Protein AF-A0A7C5MA00-F1 (afdb_monomer)

Sequence (213 aa):
MRRTTAWLLLLFSWQVARAEVTEKDIALVEDTDGSITAKVTWMDAYLKAAACAFYQGHVDQYDAIFVFSAIPLDFMSNVQQGWPVKQDEKGIGRMLYNQTAAFCAKKGRLSQAVKMGFIDTLPDDPDDIYKGIPMYTLSGVELMGHEFGHHWLASVAFDKGDGVKHCLLRGYEPSGDNPTGDLCDGVPEGGYNQHWAYYFNSGGVMYGNNITD

Solvent-accessible surface area (backbone atoms only — not comparable to full-atom values): 12684 Å² total; per-residue (Å²): 138,85,84,83,83,81,81,83,80,80,81,76,77,82,73,72,85,75,88,77,86,50,77,90,77,56,81,88,80,81,60,86,82,40,70,39,66,76,25,45,77,43,58,69,59,19,50,24,42,51,37,37,58,50,48,73,83,42,81,72,77,45,50,60,48,80,46,64,36,95,54,89,58,56,81,90,43,45,50,71,43,47,43,71,34,31,39,85,71,77,87,40,58,60,78,72,48,77,44,19,68,70,28,51,27,82,75,55,52,32,28,33,39,29,40,60,20,31,53,88,50,45,41,94,51,46,82,37,64,26,70,76,48,87,94,52,81,42,21,31,52,51,46,54,48,51,32,57,41,39,65,63,55,24,52,32,28,47,74,83,83,80,87,51,46,34,40,35,55,18,18,70,52,68,53,95,58,86,50,80,67,64,61,28,75,89,38,37,45,63,22,39,39,71,38,66,33,81,90,42,67,59,46,21,62,95,72,60,66,58,70,77,136

Foldseek 3Di:
DDDDDDDDDDPPDPPPDDPDDDPLNDDDQDPPVCCLVVCLLPPVSNQLVVLLSSVVPHALPDQEEEDADQDADDPNSQDKAKDFAFDPDPFQQDDGDHNCVSSVSVVRNHGIYIYRGHPVQADPPQQDARDSDPPGGHGNVRSVVQRNCLSRQFQGWHDPPPPAIARQQFAFAADPDQQDDDDHPNHHSNRTGRHGDPPRRSQDVVVVRPDDD

Radius of gyration: 21.85 Å; Cα contacts (8 Å, |Δi|>4): 332; chains: 1; bounding box: 77×42×49 Å

Nearest PDB structures (foldseek):
  4zcf-assembly1_A  TM=1.965E-01  e=7.248E+00  Escherichia coli

pLDDT: mean 79.44, std 15.81, range [36.88, 97.81]

Mean predicted aligned error: 10.5 Å

Secondary structure (DSSP, 8-state):
-------------------PPPGGG------TTSTTGGGTTSHHHHHHHHHHHHHHHS-S--SEEEEEESS---TTT---EEEESEE---SSSPPPEE-GGGGT-TT----EEEEEEEGGGS-SSTTSBP-SSTT---BHHHHHHHHHHTTTTTT--EE-SSS-EE-TTS-B---SS---S-EETTEEGGGB-SS--STT-S--GGGTSS---

Structure (mmCIF, N/CA/C/O backbone):
data_AF-A0A7C5MA00-F1
#
_entry.id   AF-A0A7C5MA00-F1
#
loop_
_atom_site.group_PDB
_atom_site.id
_atom_site.type_symbol
_atom_site.label_atom_id
_atom_site.label_alt_id
_atom_site.label_comp_id
_atom_site.label_asym_id
_atom_site.label_entity_id
_atom_site.label_seq_id
_atom_site.pdbx_PDB_ins_code
_atom_site.Cartn_x
_atom_site.Cartn_y
_atom_site.Cartn_z
_atom_site.occupancy
_atom_site.B_iso_or_equiv
_atom_site.auth_seq_id
_atom_site.auth_comp_id
_atom_site.auth_asym_id
_atom_site.auth_atom_id
_atom_site.pdbx_PDB_model_num
ATOM 1 N N . MET A 1 1 ? 58.542 -28.448 21.399 1.00 42.88 1 MET A N 1
ATOM 2 C CA . MET A 1 1 ? 57.392 -27.601 21.793 1.00 42.88 1 MET A CA 1
ATOM 3 C C . MET A 1 1 ? 56.390 -27.556 20.644 1.00 42.88 1 MET A C 1
ATOM 5 O O . MET A 1 1 ? 56.631 -26.846 19.679 1.00 42.88 1 MET A O 1
ATOM 9 N N . ARG A 1 2 ? 55.311 -28.349 20.689 1.00 36.88 2 ARG A N 1
ATOM 10 C CA . ARG A 1 2 ? 54.202 -28.247 19.723 1.00 36.88 2 ARG A CA 1
ATOM 11 C C . ARG A 1 2 ? 53.117 -27.375 20.349 1.00 36.88 2 ARG A C 1
ATOM 13 O O . ARG A 1 2 ? 52.602 -27.722 21.404 1.00 36.88 2 ARG A O 1
ATOM 20 N N . ARG A 1 3 ? 52.842 -26.225 19.731 1.00 47.09 3 ARG A N 1
ATOM 21 C CA . ARG A 1 3 ? 51.746 -25.327 20.106 1.00 47.09 3 ARG A CA 1
ATOM 22 C C . ARG A 1 3 ? 50.446 -25.927 19.575 1.00 47.09 3 ARG A C 1
ATOM 24 O O . ARG A 1 3 ? 50.298 -26.087 18.368 1.00 47.09 3 ARG A O 1
ATOM 31 N N . THR A 1 4 ? 49.546 -26.299 20.473 1.00 51.69 4 THR A N 1
ATOM 32 C CA . THR A 1 4 ? 48.165 -26.662 20.159 1.00 51.69 4 THR A CA 1
ATOM 33 C C . THR A 1 4 ? 47.382 -25.384 19.882 1.00 51.69 4 THR A C 1
ATOM 35 O O . THR A 1 4 ? 47.142 -24.582 20.781 1.00 51.69 4 THR A O 1
ATOM 38 N N . THR A 1 5 ? 47.013 -25.177 18.622 1.00 54.34 5 THR A N 1
ATOM 39 C CA . THR A 1 5 ? 46.070 -24.134 18.212 1.00 54.34 5 THR A CA 1
ATOM 40 C C . THR A 1 5 ? 44.664 -24.614 18.565 1.00 54.34 5 THR A C 1
ATOM 42 O O . THR A 1 5 ? 44.184 -25.592 17.994 1.00 54.34 5 THR A O 1
ATOM 45 N N . ALA A 1 6 ? 44.023 -23.970 19.539 1.00 49.50 6 ALA A N 1
ATOM 46 C CA . ALA A 1 6 ? 42.622 -24.210 19.858 1.00 49.50 6 ALA A CA 1
ATOM 47 C C . ALA A 1 6 ? 41.745 -23.491 18.825 1.00 49.50 6 ALA A C 1
ATOM 49 O O . ALA A 1 6 ? 41.849 -22.277 18.656 1.00 49.50 6 ALA A O 1
ATOM 50 N N . TRP A 1 7 ? 40.900 -24.246 18.128 1.00 49.31 7 TRP A N 1
ATOM 51 C CA . TRP A 1 7 ? 39.878 -23.701 17.242 1.00 49.31 7 TRP A CA 1
ATOM 52 C C . TRP A 1 7 ? 38.643 -23.343 18.067 1.00 49.31 7 TRP A C 1
ATOM 54 O O . TRP A 1 7 ? 38.024 -24.215 18.676 1.00 49.31 7 TRP A O 1
ATOM 64 N N . LEU A 1 8 ? 38.298 -22.056 18.098 1.00 48.50 8 LEU A N 1
ATOM 65 C CA . LEU A 1 8 ? 37.038 -21.576 18.654 1.00 48.50 8 LEU A CA 1
ATOM 66 C C . LEU A 1 8 ? 35.935 -21.838 17.615 1.00 48.50 8 LEU A C 1
ATOM 68 O O . LEU A 1 8 ? 35.879 -21.176 16.580 1.00 48.50 8 LEU A O 1
ATOM 72 N N . LEU A 1 9 ? 35.076 -22.823 17.868 1.00 50.34 9 LEU A N 1
ATOM 73 C CA . LEU A 1 9 ? 33.849 -23.035 17.100 1.00 50.34 9 LEU A CA 1
ATOM 74 C C . LEU A 1 9 ? 32.804 -22.010 17.560 1.00 50.34 9 LEU A C 1
ATOM 76 O O . LEU A 1 9 ? 32.183 -22.168 18.608 1.00 50.34 9 LEU A O 1
ATOM 80 N N . LEU A 1 10 ? 32.627 -20.944 16.779 1.00 52.88 10 LEU A N 1
ATOM 81 C CA . LEU A 1 10 ? 31.480 -20.046 16.896 1.00 52.88 10 LEU A CA 1
ATOM 82 C C . LEU A 1 10 ? 30.241 -20.778 16.367 1.00 52.88 10 LEU A C 1
ATOM 84 O O . LEU A 1 10 ? 30.055 -20.922 15.160 1.00 52.88 10 LEU A O 1
ATOM 88 N N . LEU A 1 11 ? 29.402 -21.262 17.282 1.00 54.34 11 LEU A N 1
ATOM 89 C CA . LEU A 1 11 ? 28.062 -21.744 16.964 1.00 54.34 11 LEU A CA 1
ATOM 90 C C . LEU A 1 11 ? 27.192 -20.537 16.593 1.00 54.34 11 LEU A C 1
ATOM 92 O O . LEU A 1 11 ? 26.618 -19.878 17.459 1.00 54.34 11 LEU A O 1
ATOM 96 N N . PHE A 1 12 ? 27.104 -20.230 15.301 1.00 53.41 12 PHE A N 1
ATOM 97 C CA . PHE A 1 12 ? 26.072 -19.338 14.787 1.00 53.41 12 PHE A CA 1
ATOM 98 C C . PHE A 1 12 ? 24.729 -20.057 14.905 1.00 53.41 12 PHE A C 1
ATOM 100 O O . PHE A 1 12 ? 24.435 -20.974 14.139 1.00 53.41 12 PHE A O 1
ATOM 107 N N . SER A 1 13 ? 23.916 -19.665 15.886 1.00 52.50 13 SER A N 1
ATOM 108 C CA . SER A 1 13 ? 22.499 -20.011 15.851 1.00 52.50 13 SER A CA 1
ATOM 109 C C . SER A 1 13 ? 21.879 -19.247 14.685 1.00 52.50 13 SER A C 1
ATOM 111 O O . SER A 1 13 ? 21.874 -18.018 14.659 1.00 52.50 13 SER A O 1
ATOM 113 N N . TRP A 1 14 ? 21.411 -19.984 13.681 1.00 52.47 14 TRP A N 1
ATOM 114 C CA . TRP A 1 14 ? 20.558 -19.436 12.637 1.00 52.47 14 TRP A CA 1
ATOM 115 C C . TRP A 1 14 ? 19.212 -19.149 13.293 1.00 52.47 14 TRP A C 1
ATOM 117 O O . TRP A 1 14 ? 18.302 -19.975 13.261 1.00 52.47 14 TRP A O 1
ATOM 127 N N . GLN A 1 15 ? 19.098 -18.008 13.970 1.00 52.16 15 GLN A N 1
ATOM 128 C CA . GLN A 1 15 ? 17.784 -17.481 14.286 1.00 52.16 15 GLN A CA 1
ATOM 129 C C . GLN A 1 15 ? 17.170 -17.069 12.955 1.00 52.16 15 GLN A C 1
ATOM 131 O O . GLN A 1 15 ? 17.480 -16.015 12.407 1.00 52.16 15 GLN A O 1
ATOM 136 N N . VAL A 1 16 ? 16.350 -17.958 12.397 1.00 55.41 16 VAL A N 1
ATOM 137 C CA . VAL A 1 16 ? 15.405 -17.579 11.354 1.00 55.41 16 VAL A CA 1
ATOM 138 C C . VAL A 1 16 ? 14.602 -16.434 11.955 1.00 55.41 16 VAL A C 1
ATOM 140 O O . VAL A 1 16 ? 13.970 -16.624 12.995 1.00 55.41 16 VAL A O 1
ATOM 143 N N . ALA A 1 17 ? 14.704 -15.240 11.372 1.00 53.16 17 ALA A N 1
ATOM 144 C CA . ALA A 1 17 ? 13.908 -14.105 11.802 1.00 53.16 17 ALA A CA 1
ATOM 145 C C . ALA A 1 17 ? 12.438 -14.538 11.770 1.00 53.16 17 ALA A C 1
ATOM 147 O O . ALA A 1 17 ? 11.893 -14.831 10.708 1.00 53.16 17 ALA A O 1
ATOM 148 N N . ARG A 1 18 ? 11.822 -14.664 12.946 1.00 52.19 18 ARG A N 1
ATOM 149 C CA . ARG A 1 18 ? 10.383 -14.867 13.056 1.00 52.19 18 ARG A CA 1
ATOM 150 C C . ARG A 1 18 ? 9.763 -13.487 13.150 1.00 52.19 18 ARG A C 1
ATOM 152 O O . ARG A 1 18 ? 9.975 -12.789 14.137 1.00 52.19 18 ARG A O 1
ATOM 159 N N . ALA A 1 19 ? 9.049 -13.090 12.104 1.00 62.34 19 ALA A N 1
ATOM 160 C CA . ALA A 1 19 ? 8.096 -12.001 12.207 1.00 62.34 19 ALA A CA 1
ATOM 161 C C . ALA A 1 19 ? 6.916 -12.540 13.027 1.00 62.34 19 ALA A C 1
ATOM 163 O O . ALA A 1 19 ? 6.121 -13.332 12.531 1.00 62.34 19 ALA A O 1
ATOM 164 N N . GLU A 1 20 ? 6.880 -12.210 14.313 1.00 76.00 20 GLU A N 1
ATOM 165 C CA . GLU A 1 20 ? 5.730 -12.488 15.168 1.00 76.00 20 GLU A CA 1
ATOM 166 C C . GLU A 1 20 ? 4.819 -11.262 15.129 1.00 76.00 20 GLU A C 1
ATOM 168 O O . GLU A 1 20 ? 5.261 -10.158 15.440 1.00 76.00 20 GLU A O 1
ATOM 173 N N . VAL A 1 21 ? 3.568 -11.454 14.712 1.00 78.19 21 VAL A N 1
ATOM 174 C CA . VAL A 1 21 ? 2.521 -10.438 14.851 1.00 78.19 21 VAL A CA 1
ATOM 175 C C . VAL A 1 21 ? 1.917 -10.613 16.235 1.00 78.19 21 VAL A C 1
ATOM 177 O O . VAL A 1 21 ? 1.407 -11.684 16.561 1.00 78.19 21 VAL A O 1
ATOM 180 N N . THR A 1 22 ? 1.988 -9.573 17.057 1.00 86.25 22 THR A N 1
ATOM 181 C CA . THR A 1 22 ? 1.407 -9.571 18.399 1.00 86.25 22 THR A CA 1
ATOM 182 C C . THR A 1 22 ? 0.095 -8.794 18.418 1.00 86.25 22 THR A C 1
ATOM 184 O O . THR A 1 22 ? -0.198 -8.016 17.513 1.00 86.25 22 THR A O 1
ATOM 187 N N . GLU A 1 23 ? -0.682 -8.924 19.494 1.00 84.56 23 GLU A N 1
ATOM 188 C CA . GLU A 1 23 ? -1.890 -8.105 19.693 1.00 84.56 23 GLU A CA 1
ATOM 189 C C . GLU A 1 23 ? -1.604 -6.595 19.655 1.00 84.56 23 GLU A C 1
ATOM 191 O O . GLU A 1 23 ? -2.491 -5.812 19.347 1.00 84.56 23 GLU A O 1
ATOM 196 N N . LYS A 1 24 ? -0.364 -6.169 19.933 1.00 85.19 24 LYS A N 1
ATOM 197 C CA . LYS A 1 24 ? 0.038 -4.754 19.865 1.00 85.19 24 LYS A CA 1
ATOM 198 C C . LYS A 1 24 ? 0.219 -4.246 18.436 1.00 85.19 24 LYS A C 1
ATOM 200 O O . LYS A 1 24 ? 0.321 -3.038 18.243 1.00 85.19 24 LYS A O 1
ATOM 205 N N . ASP A 1 25 ? 0.299 -5.154 17.469 1.00 87.69 25 ASP A N 1
ATOM 206 C CA . ASP A 1 25 ? 0.473 -4.857 16.048 1.00 87.69 25 ASP A CA 1
ATOM 207 C C . ASP A 1 25 ? -0.868 -4.849 15.300 1.00 87.69 25 ASP A C 1
ATOM 209 O O . ASP A 1 25 ? -0.920 -4.504 14.121 1.00 87.69 25 ASP A O 1
ATOM 213 N N . ILE A 1 26 ? -1.957 -5.197 15.995 1.00 90.19 26 ILE A N 1
ATOM 214 C CA . ILE A 1 26 ? -3.323 -5.231 15.479 1.00 90.19 26 ILE A CA 1
ATOM 215 C C . ILE A 1 26 ? -4.140 -4.161 16.201 1.00 90.19 26 ILE A C 1
ATOM 217 O O . ILE A 1 26 ? -4.120 -4.062 17.424 1.00 90.19 26 ILE A O 1
ATOM 221 N N . ALA A 1 27 ? -4.912 -3.387 15.445 1.00 93.06 27 ALA A N 1
ATOM 222 C CA . ALA A 1 27 ? -5.830 -2.408 16.004 1.00 93.06 27 ALA A CA 1
ATOM 223 C C . ALA A 1 27 ? -7.219 -2.561 15.396 1.00 93.06 27 ALA A C 1
ATOM 225 O O . ALA A 1 27 ? -7.373 -2.580 14.175 1.00 93.06 27 ALA A O 1
ATOM 226 N N . LEU A 1 28 ? -8.233 -2.584 16.258 1.00 93.50 28 LEU A N 1
ATOM 227 C CA . LEU A 1 28 ? -9.602 -2.307 15.854 1.00 93.50 28 LEU A CA 1
ATOM 228 C C . LEU A 1 28 ? -9.834 -0.799 15.968 1.00 93.50 28 LEU A C 1
ATOM 230 O O . LEU A 1 28 ? -9.754 -0.235 17.058 1.00 93.50 28 LEU A O 1
ATOM 234 N N . VAL A 1 29 ? -10.101 -0.149 14.838 1.00 93.12 29 VAL A N 1
ATOM 235 C CA . VAL A 1 29 ? -10.429 1.278 14.789 1.00 93.12 29 VAL A CA 1
ATOM 236 C C . VAL A 1 29 ? -11.936 1.425 14.629 1.00 93.12 29 VAL A C 1
ATOM 238 O O . VAL A 1 29 ? -12.486 1.107 13.577 1.00 93.12 29 VAL A O 1
ATOM 241 N N . GLU A 1 30 ? -12.602 1.918 15.671 1.00 92.25 30 GLU A N 1
ATOM 242 C CA . GLU A 1 30 ? -14.032 2.213 15.617 1.00 92.25 30 GLU A CA 1
ATOM 243 C C . GLU A 1 30 ? -14.287 3.545 14.898 1.00 92.25 30 GLU A C 1
ATOM 245 O O . GLU A 1 30 ? -13.963 4.623 15.399 1.00 92.25 30 GLU A O 1
ATOM 250 N N . ASP A 1 31 ? -14.914 3.481 13.725 1.00 93.62 31 ASP A N 1
ATOM 251 C CA . ASP A 1 31 ? -15.317 4.652 12.941 1.00 93.62 31 ASP A CA 1
ATOM 252 C C . ASP A 1 31 ? -16.688 5.189 13.389 1.00 93.62 31 ASP A C 1
ATOM 254 O O . ASP A 1 31 ? -17.681 5.144 12.663 1.00 93.62 31 ASP A O 1
ATOM 258 N N . THR A 1 32 ? -16.758 5.643 14.642 1.00 90.56 32 THR A N 1
ATOM 259 C CA . THR A 1 32 ? -18.025 5.998 15.317 1.00 90.56 32 THR A CA 1
ATOM 260 C C . THR A 1 32 ? -18.813 7.135 14.659 1.00 90.56 32 THR A C 1
ATOM 262 O O . THR A 1 32 ? -20.035 7.186 14.803 1.00 90.56 32 THR A O 1
ATOM 265 N N . ASP A 1 33 ? -18.147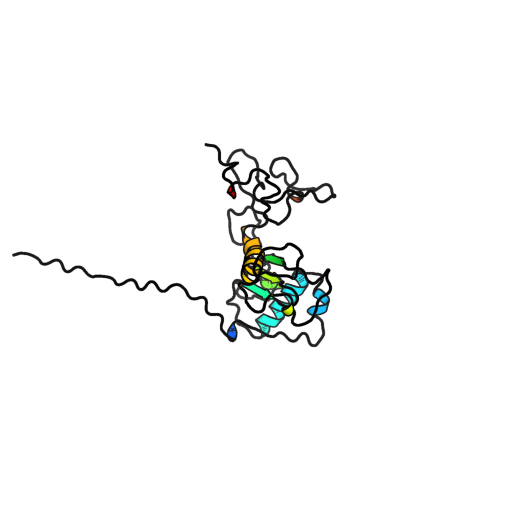 8.033 13.929 1.00 92.38 33 ASP A N 1
ATOM 266 C CA . ASP A 1 33 ? -18.769 9.147 13.204 1.00 92.38 33 ASP A CA 1
ATOM 267 C C . ASP A 1 33 ? -18.865 8.909 11.685 1.00 92.38 33 ASP A C 1
ATOM 269 O O . ASP A 1 33 ? -19.338 9.778 10.947 1.00 92.38 33 ASP A O 1
ATOM 273 N N . GLY A 1 34 ? -18.433 7.734 11.213 1.00 92.12 34 GLY A N 1
ATOM 274 C CA . GLY A 1 34 ? -18.417 7.360 9.799 1.00 92.12 34 GLY A CA 1
ATOM 275 C C . GLY A 1 34 ? -17.384 8.115 8.956 1.00 92.12 34 GLY A C 1
ATOM 276 O O . GLY A 1 34 ? -17.393 8.004 7.725 1.00 92.12 34 GLY A O 1
ATOM 277 N N . SER A 1 35 ? -16.522 8.934 9.565 1.00 94.12 35 SER A N 1
ATOM 278 C CA . SER A 1 35 ? -15.625 9.825 8.835 1.00 94.12 35 SER A CA 1
ATOM 279 C C . SER A 1 35 ? -14.534 9.073 8.074 1.00 94.12 35 SER A C 1
ATOM 281 O O . SER A 1 35 ? -14.086 9.570 7.035 1.00 94.12 35 SER A O 1
ATOM 283 N N . ILE A 1 36 ? -14.107 7.895 8.532 1.00 95.00 36 ILE A N 1
ATOM 284 C CA . ILE A 1 36 ? -13.136 7.049 7.827 1.00 95.00 36 ILE A CA 1
ATOM 285 C C . ILE A 1 36 ? -13.834 6.343 6.660 1.00 95.00 36 ILE A C 1
ATOM 287 O O . ILE A 1 36 ? -13.397 6.462 5.515 1.00 95.00 36 ILE A O 1
ATOM 291 N N . THR A 1 37 ? -14.959 5.681 6.918 1.00 92.31 37 THR A N 1
ATOM 292 C CA . THR A 1 37 ? -15.732 4.897 5.944 1.00 92.31 37 THR A CA 1
ATOM 293 C C . THR A 1 37 ? -16.242 5.765 4.801 1.00 92.31 37 THR A C 1
ATOM 295 O O . THR A 1 37 ? -16.163 5.361 3.643 1.00 92.31 37 THR A O 1
ATOM 298 N N . ALA A 1 38 ? -16.655 7.006 5.073 1.00 92.69 38 ALA A N 1
ATOM 299 C CA . ALA A 1 38 ? -17.063 7.959 4.039 1.00 92.69 38 ALA A CA 1
ATOM 300 C C . ALA A 1 38 ? -15.961 8.254 2.998 1.00 92.69 38 ALA A C 1
ATOM 302 O O . ALA A 1 38 ? -16.252 8.744 1.907 1.00 92.69 38 ALA A O 1
ATOM 303 N N . LYS A 1 39 ? -14.692 7.961 3.314 1.00 93.88 39 LYS A N 1
ATOM 304 C CA . LYS A 1 39 ? -13.544 8.156 2.420 1.00 93.88 39 LYS A CA 1
ATOM 305 C C . LYS A 1 39 ? -13.171 6.902 1.635 1.00 93.88 39 LYS A C 1
ATOM 307 O O . LYS A 1 39 ? -12.248 6.980 0.838 1.00 93.88 39 LYS A O 1
ATOM 312 N N . VAL A 1 40 ? -13.857 5.769 1.812 1.00 90.50 40 VAL A N 1
ATOM 313 C CA . VAL A 1 40 ? -13.432 4.467 1.264 1.00 90.50 40 VAL A CA 1
ATOM 314 C C . VAL A 1 40 ? -13.240 4.457 -0.259 1.00 90.50 40 VAL A C 1
ATOM 316 O O . VAL A 1 40 ? -12.394 3.718 -0.765 1.00 90.50 40 VAL A O 1
ATOM 319 N N . THR A 1 41 ? -13.965 5.307 -0.989 1.00 86.88 41 THR A N 1
ATOM 320 C CA . THR A 1 41 ? -13.813 5.498 -2.442 1.00 86.88 41 THR A CA 1
ATOM 321 C C . THR A 1 41 ? -12.489 6.175 -2.818 1.00 86.88 41 THR A C 1
ATOM 323 O O . THR A 1 41 ? -11.936 5.897 -3.875 1.00 86.88 41 THR A O 1
ATOM 326 N N . TRP A 1 42 ? -11.954 7.035 -1.950 1.00 88.44 42 TRP A N 1
ATOM 327 C CA . TRP A 1 42 ? -10.694 7.756 -2.136 1.00 88.44 42 TRP A CA 1
ATOM 328 C C . TRP A 1 42 ? -9.598 7.079 -1.312 1.00 88.44 42 TRP A C 1
ATOM 330 O O . TRP A 1 42 ? -9.427 7.364 -0.127 1.00 88.44 42 TRP A O 1
ATOM 340 N N . MET A 1 43 ? -8.872 6.145 -1.928 1.00 84.69 43 MET A N 1
ATOM 341 C CA . MET A 1 43 ? -7.942 5.251 -1.222 1.00 84.69 43 MET A CA 1
ATOM 342 C C . MET A 1 43 ? -6.927 5.979 -0.347 1.00 84.69 43 MET A C 1
ATOM 344 O O . MET A 1 43 ? -6.734 5.595 0.804 1.00 84.69 43 MET A O 1
ATOM 348 N N . ASP A 1 44 ? -6.306 7.038 -0.862 1.00 90.62 44 ASP A N 1
ATOM 349 C CA . ASP A 1 44 ? -5.317 7.803 -0.112 1.00 90.62 44 ASP A CA 1
ATOM 350 C C . ASP A 1 44 ? -5.952 8.470 1.118 1.00 90.62 44 ASP A C 1
ATOM 352 O O . ASP A 1 44 ? -5.390 8.420 2.209 1.00 90.62 44 ASP A O 1
ATOM 356 N N . ALA A 1 45 ? -7.147 9.044 0.975 1.00 94.56 45 ALA A N 1
ATOM 357 C CA . ALA A 1 45 ? -7.874 9.691 2.058 1.00 94.56 45 ALA A CA 1
ATOM 358 C C . ALA A 1 45 ? -8.361 8.681 3.111 1.00 94.56 45 ALA A C 1
ATOM 360 O O . ALA A 1 45 ? -8.284 8.967 4.308 1.00 94.56 45 ALA A O 1
ATOM 361 N N . TYR A 1 46 ? -8.822 7.502 2.682 1.00 95.69 46 TYR A N 1
ATOM 362 C CA . TYR A 1 46 ? -9.198 6.393 3.560 1.00 95.69 46 TYR A CA 1
ATOM 363 C C . TYR A 1 46 ? -8.004 5.904 4.385 1.00 95.69 46 TYR A C 1
ATOM 365 O O . TYR A 1 46 ? -8.074 5.862 5.613 1.00 95.69 46 TYR A O 1
ATOM 373 N N . LEU A 1 47 ? -6.880 5.612 3.724 1.00 96.56 47 LEU A N 1
ATOM 374 C CA . LEU A 1 47 ? -5.673 5.116 4.380 1.00 96.56 47 LEU A CA 1
ATOM 375 C C . LEU A 1 47 ? -5.055 6.161 5.316 1.00 96.56 47 LEU A C 1
ATOM 377 O O . LEU A 1 47 ? -4.646 5.808 6.418 1.00 96.56 47 LEU A O 1
ATOM 381 N N . LYS A 1 48 ? -5.046 7.448 4.937 1.00 97.31 48 LYS A N 1
ATOM 382 C CA . LYS A 1 48 ? -4.624 8.549 5.825 1.00 97.31 48 LYS A CA 1
ATOM 383 C C . LYS A 1 48 ? -5.480 8.603 7.087 1.00 97.31 48 LYS A C 1
ATOM 385 O O . LYS A 1 48 ? -4.942 8.704 8.185 1.00 97.31 48 LYS A O 1
ATOM 390 N N . ALA A 1 49 ? -6.803 8.520 6.939 1.00 97.19 49 ALA A N 1
ATOM 391 C CA . ALA A 1 49 ? -7.724 8.583 8.069 1.00 97.19 49 ALA A CA 1
ATOM 392 C C . ALA A 1 49 ? -7.562 7.375 9.008 1.00 97.19 49 ALA A C 1
ATOM 394 O O . ALA A 1 49 ? -7.435 7.562 10.218 1.00 97.19 49 ALA A O 1
ATOM 395 N N . ALA A 1 50 ? -7.470 6.162 8.453 1.00 96.50 50 ALA A N 1
ATOM 396 C CA . ALA A 1 50 ? -7.223 4.943 9.219 1.00 96.50 50 ALA A CA 1
ATOM 397 C C . ALA A 1 50 ? -5.866 4.976 9.946 1.00 96.50 50 ALA A C 1
ATOM 399 O O . ALA A 1 50 ? -5.800 4.693 11.141 1.00 96.50 50 ALA A O 1
ATOM 400 N N . ALA A 1 51 ? -4.795 5.399 9.264 1.00 97.06 51 ALA A N 1
ATOM 401 C CA . ALA A 1 51 ? -3.469 5.553 9.863 1.00 97.06 51 ALA A CA 1
ATOM 402 C C . ALA A 1 51 ? -3.472 6.572 11.007 1.00 97.06 51 ALA A C 1
ATOM 404 O O . ALA A 1 51 ? -2.940 6.314 12.086 1.00 97.06 51 ALA A O 1
ATOM 405 N N . CYS A 1 52 ? -4.116 7.722 10.799 1.00 96.81 52 CYS A N 1
ATOM 406 C CA . CYS A 1 52 ? -4.228 8.741 11.830 1.00 96.81 52 CYS A CA 1
ATOM 407 C C . CYS A 1 52 ? -4.989 8.250 13.058 1.00 96.81 52 CYS A C 1
ATOM 409 O O . CYS A 1 52 ? -4.577 8.579 14.167 1.00 96.81 52 CYS A O 1
ATOM 411 N N . ALA A 1 53 ? -6.040 7.446 12.889 1.00 95.62 53 ALA A N 1
ATOM 412 C CA . ALA A 1 53 ? -6.733 6.818 14.007 1.00 95.62 53 ALA A CA 1
ATOM 413 C C . ALA A 1 53 ? -5.849 5.778 14.722 1.00 95.62 53 ALA A C 1
ATOM 415 O O . ALA A 1 53 ? -5.738 5.803 15.946 1.00 95.62 53 ALA A O 1
ATOM 416 N N . PHE A 1 54 ? -5.134 4.933 13.972 1.00 95.12 54 PHE A N 1
ATOM 417 C CA . PHE A 1 54 ? -4.186 3.956 14.517 1.00 95.12 54 PHE A CA 1
ATOM 418 C C . PHE A 1 54 ? -3.109 4.613 15.402 1.00 95.12 54 PHE A C 1
ATOM 420 O O . PHE A 1 54 ? -2.923 4.228 16.561 1.00 95.12 54 PHE A O 1
ATOM 427 N N . TYR A 1 55 ? -2.451 5.666 14.908 1.00 94.75 55 TYR A N 1
ATOM 428 C CA . TYR A 1 55 ? -1.371 6.358 15.623 1.00 94.75 55 TYR A CA 1
ATOM 429 C C . TYR A 1 55 ? -1.829 7.245 16.795 1.00 94.75 55 TYR A C 1
ATOM 431 O O . TYR A 1 55 ? -0.985 7.850 17.460 1.00 94.75 55 TYR A O 1
ATOM 439 N N . GLN A 1 56 ? -3.131 7.328 17.102 1.00 92.69 56 GLN A N 1
ATOM 440 C CA . GLN A 1 56 ? -3.584 7.925 18.367 1.00 92.69 56 GLN A CA 1
ATOM 441 C C . GLN A 1 56 ? -3.213 7.051 19.572 1.00 92.69 56 GLN A C 1
ATOM 443 O O . GLN A 1 56 ? -2.895 7.588 20.633 1.00 92.69 56 GLN A O 1
ATOM 448 N N . GLY A 1 57 ? -3.233 5.723 19.403 1.00 90.44 57 GLY A N 1
ATOM 449 C CA . GLY A 1 57 ? -2.943 4.747 20.460 1.00 90.44 57 GLY A CA 1
ATOM 450 C C . GLY A 1 57 ? -1.648 3.953 20.270 1.00 90.44 57 GLY A C 1
ATOM 451 O O . GLY A 1 57 ? -1.163 3.353 21.226 1.00 90.44 57 GLY A O 1
ATOM 452 N N . HIS A 1 58 ? -1.067 3.965 19.067 1.00 91.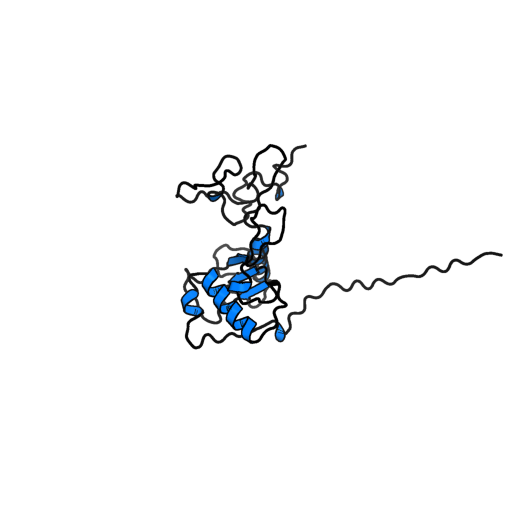94 58 HIS A N 1
ATOM 453 C CA . HIS A 1 58 ? 0.083 3.130 18.716 1.00 91.94 58 HIS A CA 1
ATOM 454 C C . HIS A 1 58 ? 1.344 3.958 18.489 1.00 91.94 58 HIS A C 1
ATOM 456 O O . HIS A 1 58 ? 1.316 5.073 17.964 1.00 91.94 58 HIS A O 1
ATOM 462 N N . VAL A 1 59 ? 2.486 3.398 18.885 1.00 91.69 59 VAL A N 1
ATOM 463 C CA . VAL A 1 59 ? 3.781 4.036 18.651 1.00 91.69 59 VAL A CA 1
ATOM 464 C C . VAL A 1 59 ? 4.141 3.980 17.165 1.00 91.69 59 VAL A C 1
ATOM 466 O O . VAL A 1 59 ? 3.922 2.977 16.492 1.00 91.69 59 VAL A O 1
ATOM 469 N N . ASP A 1 60 ? 4.749 5.049 16.652 1.00 93.31 60 ASP A N 1
ATOM 470 C CA . ASP A 1 60 ? 5.237 5.086 15.270 1.00 93.31 60 ASP A CA 1
ATOM 471 C C . ASP A 1 60 ? 6.510 4.237 15.097 1.00 93.31 60 ASP A C 1
ATOM 473 O O . ASP A 1 60 ? 7.639 4.725 15.189 1.00 93.31 60 ASP A O 1
ATOM 477 N N . GLN A 1 61 ? 6.320 2.928 14.945 1.00 92.69 61 GLN A N 1
ATOM 478 C CA . GLN A 1 61 ? 7.386 1.940 14.752 1.00 92.69 61 GLN A CA 1
ATOM 479 C C . GLN A 1 61 ? 7.189 1.065 13.507 1.00 92.69 61 GLN A C 1
ATOM 481 O O . GLN A 1 61 ? 7.994 0.174 13.260 1.00 92.69 61 GLN A O 1
ATOM 486 N N . TYR A 1 62 ? 6.135 1.327 12.736 1.00 93.62 62 TYR A N 1
ATOM 487 C CA . TYR A 1 62 ? 5.682 0.474 11.644 1.00 93.62 62 TYR A CA 1
ATOM 488 C C . TYR A 1 62 ? 6.140 1.031 10.300 1.00 93.62 62 TYR A C 1
ATOM 490 O O . TYR A 1 62 ? 5.924 2.206 10.004 1.00 93.62 62 TYR A O 1
ATOM 498 N N . ASP A 1 63 ? 6.759 0.176 9.491 1.00 94.00 63 ASP A N 1
ATOM 499 C CA . ASP A 1 63 ? 7.176 0.520 8.129 1.00 94.00 63 ASP A CA 1
ATOM 500 C C . ASP A 1 63 ? 6.013 0.349 7.131 1.00 94.00 63 ASP A C 1
ATOM 502 O O . ASP A 1 63 ? 5.988 0.993 6.080 1.00 94.00 63 ASP A O 1
ATOM 506 N N . ALA A 1 64 ? 5.013 -0.461 7.494 1.00 94.88 64 ALA A N 1
ATOM 507 C CA . ALA A 1 64 ? 3.805 -0.699 6.718 1.00 94.88 64 ALA A CA 1
ATOM 508 C C . ALA A 1 64 ? 2.565 -0.825 7.614 1.00 94.88 64 ALA A C 1
ATOM 510 O O . ALA A 1 64 ? 2.663 -1.317 8.738 1.00 94.88 64 ALA A O 1
ATOM 511 N N . ILE A 1 65 ? 1.399 -0.441 7.093 1.00 95.81 65 ILE A N 1
ATOM 512 C CA . ILE A 1 65 ? 0.090 -0.744 7.693 1.00 95.81 65 ILE A CA 1
ATOM 513 C C . ILE A 1 65 ? -0.822 -1.405 6.656 1.00 95.81 65 ILE A C 1
ATOM 515 O O . ILE A 1 65 ? -0.873 -0.966 5.507 1.00 95.81 65 ILE A O 1
ATOM 519 N N . PHE A 1 66 ? -1.565 -2.430 7.066 1.00 96.06 66 PHE A N 1
ATOM 520 C CA . PHE A 1 66 ? -2.617 -3.054 6.262 1.00 96.06 66 PHE A CA 1
ATOM 521 C C . PHE A 1 66 ? -3.968 -2.708 6.882 1.00 96.06 66 PHE A C 1
ATOM 523 O O . PHE A 1 66 ? -4.184 -2.921 8.073 1.00 96.06 66 PHE A O 1
ATOM 530 N N . VAL A 1 67 ? -4.861 -2.138 6.080 1.00 96.62 67 VAL A N 1
ATOM 531 C CA . VAL A 1 67 ? -6.160 -1.634 6.517 1.00 96.62 67 VAL A CA 1
ATOM 532 C C . VAL A 1 67 ? -7.251 -2.477 5.880 1.00 96.62 67 VAL A C 1
ATOM 534 O O . VAL A 1 67 ? -7.442 -2.467 4.660 1.00 96.62 67 VAL A O 1
ATOM 537 N N . PHE A 1 68 ? -7.978 -3.180 6.737 1.00 94.81 68 PHE A N 1
ATOM 538 C CA . PHE A 1 68 ? -9.138 -3.980 6.380 1.00 94.81 68 PHE A CA 1
ATOM 539 C C . PHE A 1 68 ? -10.402 -3.270 6.860 1.00 94.81 68 PHE A C 1
ATOM 541 O O . PHE A 1 68 ? -10.423 -2.664 7.932 1.00 94.81 68 PHE A O 1
ATOM 548 N N . SER A 1 69 ? -11.468 -3.369 6.077 1.00 94.25 69 SER A N 1
ATOM 549 C CA . SER A 1 69 ? -12.807 -3.036 6.539 1.00 94.25 69 SER A CA 1
ATOM 550 C C . SER A 1 69 ? -13.391 -4.235 7.277 1.00 94.25 69 SER A C 1
ATOM 552 O O . SER A 1 69 ? -13.317 -5.359 6.786 1.00 94.25 69 SER A O 1
ATOM 554 N N . ALA A 1 70 ? -14.012 -3.984 8.427 1.00 93.38 70 ALA A N 1
ATOM 555 C CA . ALA A 1 70 ? -14.809 -4.976 9.150 1.00 93.38 70 ALA A CA 1
ATOM 556 C C . ALA A 1 70 ? -16.281 -5.002 8.690 1.00 93.38 70 ALA A C 1
ATOM 558 O O . ALA A 1 70 ? -17.069 -5.803 9.181 1.00 93.38 70 ALA A O 1
ATOM 559 N N . ILE A 1 71 ? -16.661 -4.118 7.760 1.00 91.38 71 ILE A N 1
ATOM 560 C CA . ILE A 1 71 ? -17.995 -4.075 7.155 1.00 91.38 71 ILE A CA 1
ATOM 561 C C . ILE A 1 71 ? -17.919 -4.290 5.638 1.00 91.38 71 ILE A C 1
ATOM 563 O O . ILE A 1 71 ? -16.914 -3.907 5.022 1.00 91.38 71 ILE A O 1
ATOM 567 N N . PRO A 1 72 ? -18.973 -4.851 5.016 1.00 91.12 72 PRO A N 1
ATOM 568 C CA . PRO A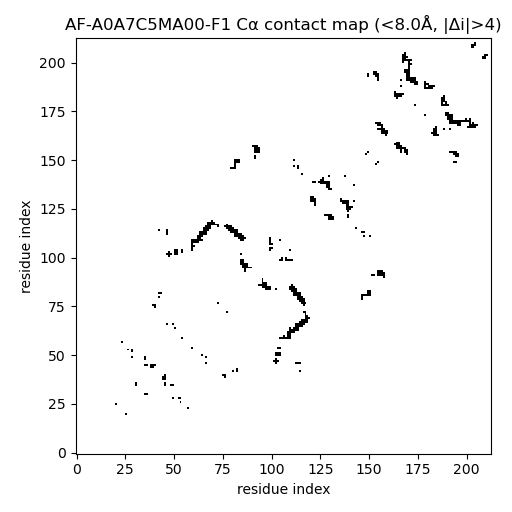 1 72 ? -19.048 -4.969 3.567 1.00 91.12 72 PRO A CA 1
ATOM 569 C 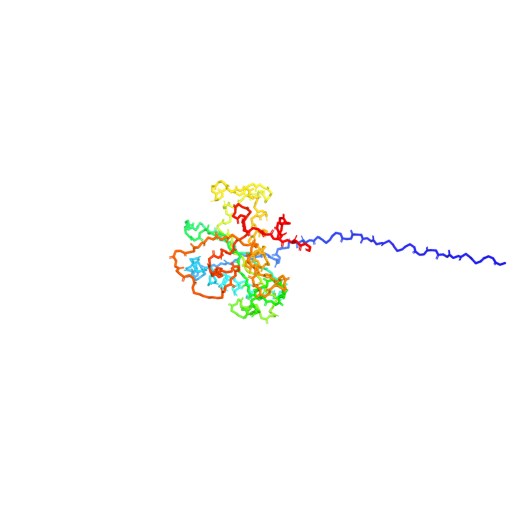C . PRO A 1 72 ? -18.883 -3.613 2.877 1.00 91.12 72 PRO A C 1
ATOM 571 O O . PRO A 1 72 ? -19.459 -2.611 3.301 1.00 91.12 72 PRO A O 1
ATOM 574 N N . LEU A 1 73 ? -18.106 -3.606 1.798 1.00 88.62 73 LEU A N 1
ATOM 575 C CA . LEU A 1 73 ? -17.892 -2.452 0.932 1.00 88.62 73 LEU A CA 1
ATOM 576 C C . LEU A 1 73 ? -18.509 -2.722 -0.444 1.00 88.62 73 LEU A C 1
ATOM 578 O O . LEU A 1 73 ? -18.568 -3.870 -0.890 1.00 88.62 73 LEU A O 1
ATOM 582 N N . ASP A 1 74 ? -18.935 -1.666 -1.132 1.00 85.81 74 ASP A N 1
ATOM 583 C CA . ASP A 1 74 ? -19.452 -1.771 -2.499 1.00 85.81 74 ASP A CA 1
ATOM 584 C C . ASP A 1 74 ? -18.376 -2.278 -3.466 1.00 85.81 74 ASP A C 1
ATOM 586 O O . ASP A 1 74 ? -17.190 -2.028 -3.274 1.00 85.81 74 ASP A O 1
ATOM 590 N N . PHE A 1 75 ? -18.773 -2.917 -4.569 1.00 77.69 75 PHE A N 1
ATOM 591 C CA . PHE A 1 75 ? -17.836 -3.469 -5.561 1.00 77.69 75 PHE A CA 1
ATOM 592 C C . PHE A 1 75 ? -16.768 -2.461 -6.027 1.00 77.69 75 PHE A C 1
ATOM 594 O O . PHE A 1 75 ? -15.592 -2.794 -6.114 1.00 77.69 75 PHE A O 1
ATOM 601 N N . MET A 1 76 ? -17.164 -1.204 -6.258 1.00 76.94 76 MET A N 1
ATOM 602 C CA . MET A 1 76 ? -16.249 -0.143 -6.705 1.00 76.94 76 MET A CA 1
ATOM 603 C C . MET A 1 76 ? -15.292 0.348 -5.609 1.00 76.94 76 MET A C 1
ATOM 605 O O . MET A 1 76 ? -14.276 0.967 -5.915 1.00 76.94 76 MET A O 1
ATOM 609 N N . SER A 1 77 ? -15.616 0.119 -4.335 1.00 79.88 77 SER A N 1
ATOM 610 C CA . SER A 1 77 ? -14.804 0.532 -3.189 1.00 79.88 77 SER A CA 1
ATOM 611 C C . SER A 1 77 ? -14.109 -0.643 -2.498 1.00 79.88 77 SER A C 1
ATOM 613 O O . SER A 1 77 ? -13.181 -0.415 -1.722 1.00 79.88 77 SER A O 1
ATOM 615 N N . ASN A 1 78 ? -14.473 -1.883 -2.816 1.00 81.38 78 ASN A N 1
ATOM 616 C CA . ASN A 1 78 ? -13.881 -3.106 -2.288 1.00 81.38 78 ASN A CA 1
ATOM 617 C C . ASN A 1 78 ? -12.702 -3.599 -3.140 1.00 81.38 78 ASN A C 1
ATOM 619 O O . ASN A 1 78 ? -12.667 -4.741 -3.590 1.00 81.38 78 ASN A O 1
ATOM 623 N N . VAL A 1 79 ? -11.755 -2.701 -3.384 1.00 82.31 79 VAL A N 1
ATOM 624 C CA . VAL A 1 79 ? -10.562 -2.949 -4.196 1.00 82.31 79 VAL A CA 1
ATOM 625 C C . VAL A 1 79 ? -9.319 -2.948 -3.314 1.00 82.31 79 VAL A C 1
ATOM 627 O O . VAL A 1 79 ? -9.195 -2.105 -2.413 1.00 82.31 79 VAL A O 1
ATOM 630 N N . GLN A 1 80 ? -8.420 -3.896 -3.574 1.00 87.31 80 GLN A N 1
ATOM 631 C CA . GLN A 1 80 ? -7.111 -3.964 -2.939 1.00 87.31 80 GLN A CA 1
ATOM 632 C C . GLN A 1 80 ? -6.160 -2.983 -3.615 1.00 87.31 80 GLN A C 1
ATOM 634 O O . GLN A 1 80 ? -6.177 -2.851 -4.838 1.00 87.31 80 GLN A O 1
ATOM 639 N N . GLN A 1 81 ? -5.396 -2.242 -2.813 1.00 86.38 81 GLN A N 1
ATOM 640 C CA . GLN A 1 81 ? -4.390 -1.335 -3.348 1.00 86.38 81 GLN A CA 1
ATOM 641 C C . GLN A 1 81 ? -3.296 -0.993 -2.337 1.00 86.38 81 GLN A C 1
ATOM 643 O O . GLN A 1 81 ? -3.564 -0.454 -1.255 1.00 86.38 81 GLN A O 1
ATOM 648 N N . GLY A 1 82 ? -2.046 -1.204 -2.741 1.00 88.00 82 GLY A N 1
ATOM 649 C CA . GLY A 1 82 ? -0.866 -0.614 -2.112 1.00 88.00 82 GLY A CA 1
ATOM 650 C C . GLY A 1 82 ? -0.718 0.884 -2.402 1.00 88.00 82 GLY A C 1
ATOM 651 O O . GLY A 1 82 ? -0.739 1.318 -3.555 1.00 88.00 82 GLY A O 1
ATOM 652 N N . TRP A 1 83 ? -0.521 1.684 -1.355 1.00 90.12 83 TRP A N 1
ATOM 653 C CA . TRP A 1 83 ? -0.256 3.118 -1.434 1.00 90.12 83 TRP A CA 1
ATOM 654 C C . TRP A 1 83 ? 1.095 3.458 -0.791 1.00 90.12 83 TRP A C 1
ATOM 656 O O . TRP A 1 83 ? 1.233 3.376 0.436 1.00 90.12 83 TRP A O 1
ATOM 666 N N . PRO A 1 84 ? 2.094 3.893 -1.573 1.00 90.06 84 PRO A N 1
ATOM 667 C CA . PRO A 1 84 ? 3.368 4.275 -0.998 1.00 90.06 84 PRO A CA 1
ATOM 668 C C . PRO A 1 84 ? 3.234 5.632 -0.277 1.00 90.06 84 PRO A C 1
ATOM 670 O O . PRO A 1 84 ? 2.741 6.628 -0.815 1.00 90.06 84 PRO A O 1
ATOM 673 N N . VAL A 1 85 ? 3.641 5.669 0.988 1.00 93.94 85 VAL A N 1
ATOM 674 C CA . VAL A 1 85 ? 3.544 6.822 1.902 1.00 93.94 85 VAL A CA 1
ATOM 675 C C . VAL A 1 85 ? 4.833 7.635 1.896 1.00 93.94 85 VAL A C 1
ATOM 677 O O . VAL A 1 85 ? 4.795 8.868 1.892 1.00 93.94 85 VAL A O 1
ATOM 680 N N . LYS A 1 86 ? 5.979 6.960 1.868 1.00 94.50 86 LYS A N 1
ATOM 681 C CA . LYS A 1 86 ? 7.305 7.574 1.810 1.00 94.50 86 LYS A CA 1
ATOM 682 C C . LYS A 1 86 ? 8.174 6.759 0.872 1.00 94.50 86 LYS A C 1
ATOM 684 O O . LYS A 1 86 ? 8.321 5.566 1.072 1.00 94.50 86 LYS A O 1
ATOM 689 N N . GLN A 1 87 ? 8.766 7.426 -0.106 1.00 89.81 87 GLN A N 1
ATOM 690 C CA . GLN A 1 87 ? 9.695 6.850 -1.063 1.00 89.81 87 GLN A CA 1
ATOM 691 C C . GLN A 1 87 ? 11.053 7.518 -0.851 1.00 89.81 87 GLN A C 1
ATOM 693 O O . GLN A 1 87 ? 11.267 8.654 -1.284 1.00 89.81 87 GLN A O 1
ATOM 698 N N . ASP A 1 88 ? 11.932 6.844 -0.114 1.00 90.62 88 ASP A N 1
ATOM 699 C CA . ASP A 1 88 ? 13.318 7.265 0.116 1.00 90.62 88 ASP A CA 1
ATOM 700 C C . ASP A 1 88 ? 14.335 6.338 -0.574 1.00 90.62 88 ASP A C 1
ATOM 702 O O . ASP A 1 88 ? 15.539 6.627 -0.578 1.00 90.62 88 ASP A O 1
ATOM 706 N N . GLU A 1 89 ? 13.853 5.279 -1.233 1.00 85.56 89 GLU A N 1
ATOM 707 C CA . GLU A 1 89 ? 14.663 4.387 -2.039 1.00 85.56 89 GLU A CA 1
ATOM 708 C C . GLU A 1 89 ? 15.096 5.038 -3.360 1.00 85.56 89 GLU A C 1
ATOM 710 O O . GLU A 1 89 ? 14.424 5.860 -3.982 1.00 85.56 89 GLU A O 1
ATOM 715 N N . LYS A 1 90 ? 16.291 4.660 -3.809 1.00 82.88 90 LYS A N 1
ATOM 716 C CA . LYS A 1 90 ? 16.854 5.089 -5.090 1.00 82.88 90 LYS A CA 1
ATOM 717 C C . LYS A 1 90 ? 16.980 3.886 -6.008 1.00 82.88 90 LYS A C 1
ATOM 719 O O . LYS A 1 90 ? 17.106 2.758 -5.546 1.00 82.88 90 LYS A O 1
ATOM 724 N N . GLY A 1 91 ? 17.003 4.138 -7.313 1.00 75.31 91 GLY A N 1
ATOM 725 C CA . GLY A 1 91 ? 17.243 3.093 -8.312 1.00 75.31 91 GLY A CA 1
ATOM 726 C C . GLY A 1 91 ? 16.004 2.304 -8.740 1.00 75.31 91 GLY A C 1
ATOM 727 O O . GLY A 1 91 ? 16.144 1.392 -9.542 1.00 75.31 91 GLY A O 1
ATOM 728 N N . ILE A 1 92 ? 14.806 2.675 -8.272 1.00 75.75 92 ILE A N 1
ATOM 729 C CA . ILE A 1 92 ? 13.532 2.111 -8.757 1.00 75.75 92 ILE A CA 1
ATOM 730 C C . ILE A 1 92 ? 12.776 3.059 -9.705 1.00 75.75 92 ILE A C 1
ATOM 732 O O . ILE A 1 92 ? 11.606 2.852 -9.997 1.00 75.75 92 ILE A O 1
ATOM 736 N N . GLY A 1 93 ? 13.411 4.145 -10.156 1.00 70.94 93 GLY A N 1
ATOM 737 C CA . GLY A 1 93 ? 12.816 5.068 -11.131 1.00 70.94 93 GLY A CA 1
ATOM 738 C C . GLY A 1 93 ? 11.664 5.942 -10.615 1.00 70.94 93 GLY A C 1
ATOM 739 O O . GLY A 1 93 ? 11.008 6.603 -11.418 1.00 70.94 93 GLY A O 1
ATOM 740 N N . ARG A 1 94 ? 11.426 5.982 -9.296 1.00 74.94 94 ARG A N 1
ATOM 741 C CA . ARG A 1 94 ? 10.422 6.842 -8.650 1.00 74.94 94 ARG A CA 1
ATOM 742 C C . ARG A 1 94 ? 11.053 8.107 -8.066 1.00 74.94 94 ARG A C 1
ATOM 744 O O . ARG A 1 94 ? 12.192 8.092 -7.601 1.00 74.94 94 ARG A O 1
ATOM 751 N N . MET A 1 95 ? 10.301 9.208 -8.083 1.00 80.75 95 MET A N 1
ATOM 752 C CA . MET A 1 95 ? 10.704 10.432 -7.388 1.00 80.75 95 MET A CA 1
ATOM 753 C C . MET A 1 95 ? 10.684 10.210 -5.878 1.00 80.75 95 MET A C 1
ATOM 755 O O . MET A 1 95 ? 9.791 9.544 -5.356 1.00 80.75 95 MET A O 1
ATOM 759 N N . LEU A 1 96 ? 11.641 10.821 -5.181 1.00 88.69 96 LEU A N 1
ATOM 760 C CA . LEU A 1 96 ? 11.653 10.813 -3.725 1.00 88.69 96 LEU A CA 1
ATOM 761 C C . LEU A 1 96 ? 10.515 11.686 -3.198 1.00 88.69 96 LEU A C 1
ATOM 763 O O . LEU A 1 96 ? 10.346 12.827 -3.634 1.00 88.69 96 LEU A O 1
ATOM 767 N N . TYR A 1 97 ? 9.761 11.175 -2.232 1.00 91.56 97 TYR A N 1
ATOM 768 C CA . TYR A 1 97 ? 8.724 11.946 -1.553 1.00 91.56 97 TYR A CA 1
ATOM 769 C C . TYR A 1 97 ? 8.457 11.406 -0.153 1.00 91.56 97 TYR A C 1
ATOM 771 O O . TYR A 1 97 ? 8.810 10.280 0.191 1.00 91.56 97 TYR A O 1
ATOM 779 N N . ASN A 1 98 ? 7.796 12.222 0.665 1.00 95.25 98 ASN A N 1
ATOM 780 C CA . ASN A 1 98 ? 7.436 11.846 2.021 1.00 95.25 98 ASN A CA 1
ATOM 781 C C . ASN A 1 98 ? 6.073 12.439 2.405 1.00 95.25 98 ASN A C 1
ATOM 783 O O . ASN A 1 98 ? 5.935 13.655 2.523 1.00 95.25 98 ASN A O 1
ATOM 787 N N . GLN A 1 99 ? 5.076 11.576 2.610 1.00 96.00 99 GLN A N 1
ATOM 788 C CA . GLN A 1 99 ? 3.747 11.936 3.109 1.00 96.00 99 GLN A CA 1
ATOM 789 C C . GLN A 1 99 ? 3.480 11.435 4.536 1.00 96.00 99 GLN A C 1
ATOM 791 O O . GLN A 1 99 ? 2.335 11.485 4.978 1.00 96.00 99 GLN A O 1
ATOM 796 N N . THR A 1 100 ? 4.488 10.993 5.296 1.00 97.12 100 THR A N 1
ATOM 797 C CA . THR A 1 100 ? 4.277 10.401 6.635 1.00 97.12 100 THR A CA 1
ATOM 798 C C . THR A 1 100 ? 3.483 11.315 7.568 1.00 97.12 100 THR A C 1
ATOM 800 O O . THR A 1 100 ? 2.634 10.845 8.323 1.00 97.12 100 THR A O 1
ATOM 803 N N . ALA A 1 101 ? 3.683 12.633 7.464 1.00 96.38 101 ALA A N 1
ATOM 804 C CA . ALA A 1 101 ? 2.934 13.626 8.227 1.00 96.38 101 ALA A CA 1
ATOM 805 C C . ALA A 1 101 ? 1.420 13.595 7.940 1.00 96.38 101 ALA A C 1
ATOM 807 O O . ALA A 1 101 ? 0.626 13.725 8.869 1.00 96.38 101 ALA A O 1
ATOM 808 N N . ALA A 1 102 ? 1.011 13.372 6.686 1.00 96.94 102 ALA A N 1
ATOM 809 C CA . ALA A 1 102 ? -0.400 13.264 6.300 1.00 96.94 102 ALA A CA 1
ATOM 810 C C . ALA A 1 102 ? -1.062 11.971 6.809 1.00 96.94 102 ALA A C 1
ATOM 812 O O . ALA A 1 102 ? -2.283 11.911 6.907 1.00 96.94 102 ALA A O 1
ATOM 813 N N . PHE A 1 103 ? -0.256 10.963 7.150 1.00 97.81 103 PHE A N 1
ATOM 814 C CA . PHE A 1 103 ? -0.676 9.702 7.766 1.00 97.81 103 PHE A CA 1
ATOM 815 C C . PHE A 1 103 ? -0.501 9.710 9.293 1.00 97.81 103 PHE A C 1
ATOM 817 O O . PHE A 1 103 ? -0.633 8.675 9.937 1.00 97.81 103 PHE A O 1
ATOM 824 N N . CYS A 1 104 ? -0.167 10.861 9.888 1.00 96.94 104 CYS A N 1
ATOM 825 C CA . CYS A 1 104 ? 0.127 11.013 11.314 1.00 96.94 104 CYS A CA 1
ATOM 826 C C . CYS A 1 104 ? 1.292 10.144 11.847 1.00 96.94 104 CYS A C 1
ATOM 828 O O . CYS A 1 104 ? 1.479 10.056 13.063 1.00 96.94 104 CYS A O 1
ATOM 830 N N . ALA A 1 105 ? 2.127 9.582 10.968 1.00 96.38 105 ALA A N 1
ATOM 831 C CA . ALA A 1 105 ? 3.355 8.867 11.313 1.00 96.38 105 ALA A CA 1
ATOM 832 C C . ALA A 1 105 ? 4.482 9.877 11.623 1.00 96.38 105 ALA A C 1
ATOM 834 O O . ALA A 1 105 ? 5.287 10.258 10.766 1.00 96.38 105 ALA A O 1
ATOM 835 N N . LYS A 1 106 ? 4.495 10.380 12.864 1.00 90.69 106 LYS A N 1
ATOM 836 C CA . LYS A 1 106 ? 5.333 11.510 13.322 1.00 90.69 106 LYS A CA 1
ATOM 837 C C . LYS A 1 106 ? 6.844 11.243 13.360 1.00 90.69 106 LYS A C 1
ATOM 839 O O . LYS A 1 106 ? 7.618 12.187 13.241 1.00 90.69 106 LYS A O 1
ATOM 844 N N . LYS A 1 107 ? 7.276 9.999 13.563 1.00 93.12 107 LYS A N 1
ATOM 845 C CA . LYS A 1 107 ? 8.680 9.562 13.463 1.00 93.12 107 LYS A CA 1
ATOM 846 C C . LYS A 1 107 ? 9.090 9.262 12.019 1.00 93.12 107 LYS A C 1
ATOM 848 O O . LYS A 1 107 ? 10.282 9.143 11.756 1.00 93.12 107 LYS A O 1
ATOM 853 N N . GLY A 1 108 ? 8.133 9.170 11.093 1.00 91.88 108 GLY A N 1
ATOM 854 C CA . GLY A 1 108 ? 8.395 9.085 9.657 1.00 91.88 108 GLY A CA 1
ATOM 855 C C . GLY A 1 108 ? 8.882 7.718 9.180 1.00 91.88 108 GLY A C 1
ATOM 856 O O . GLY A 1 108 ? 9.602 7.639 8.181 1.00 91.88 108 GLY A O 1
ATOM 857 N N . ARG A 1 109 ? 8.526 6.649 9.904 1.00 94.06 109 ARG A N 1
ATOM 858 C CA . ARG A 1 109 ? 8.888 5.279 9.522 1.00 94.06 109 ARG A CA 1
ATOM 859 C C . ARG A 1 109 ? 7.998 4.715 8.425 1.00 94.06 109 ARG A C 1
ATOM 861 O O . ARG A 1 109 ? 8.520 4.057 7.538 1.00 94.06 109 ARG A O 1
ATOM 868 N N . LEU A 1 110 ? 6.705 5.031 8.467 1.00 96.75 110 LEU A N 1
ATOM 869 C CA . LEU A 1 110 ? 5.715 4.494 7.540 1.00 96.75 110 LEU A CA 1
ATOM 870 C C . LEU A 1 110 ? 6.091 4.759 6.074 1.00 96.75 110 LEU A C 1
ATOM 872 O O . LEU A 1 110 ? 6.056 5.902 5.612 1.00 96.75 110 LEU A O 1
ATOM 876 N N . SER A 1 111 ? 6.409 3.695 5.343 1.00 94.75 111 SER A N 1
ATOM 877 C CA . SER A 1 111 ? 6.736 3.738 3.917 1.00 94.75 111 SER A CA 1
ATOM 878 C C . SER A 1 111 ? 5.564 3.319 3.039 1.00 94.75 111 SER A C 1
ATOM 880 O O . SER A 1 111 ? 5.447 3.843 1.936 1.00 94.75 111 SER A O 1
ATOM 882 N N . GLN A 1 112 ? 4.649 2.478 3.533 1.00 94.44 112 GLN A N 1
ATOM 883 C CA . GLN A 1 112 ? 3.508 1.976 2.761 1.00 94.44 112 GLN A CA 1
ATOM 884 C C . GLN A 1 112 ? 2.240 1.837 3.617 1.00 94.44 112 GLN A C 1
ATOM 886 O O . GLN A 1 112 ? 2.286 1.392 4.759 1.00 94.44 112 GLN A O 1
ATOM 891 N N . ALA A 1 113 ? 1.085 2.152 3.043 1.00 95.75 113 ALA A N 1
ATOM 892 C CA . ALA A 1 113 ? -0.217 1.776 3.572 1.00 95.75 113 ALA A CA 1
ATOM 893 C C . ALA A 1 113 ? -0.960 0.945 2.523 1.00 95.75 113 ALA A C 1
ATOM 895 O O . ALA A 1 113 ? -0.927 1.278 1.343 1.00 95.75 113 ALA A O 1
ATOM 896 N N . VAL A 1 114 ? -1.622 -0.132 2.928 1.00 94.81 114 VAL A N 1
ATOM 897 C CA . VAL A 1 114 ? -2.303 -1.045 2.006 1.00 94.81 114 VAL A CA 1
ATOM 898 C C . VAL A 1 114 ? -3.774 -1.119 2.366 1.00 94.81 114 VAL A C 1
ATOM 900 O O . VAL A 1 114 ? -4.123 -1.416 3.506 1.00 94.81 114 VAL A O 1
ATOM 903 N N . LYS A 1 115 ? -4.647 -0.858 1.397 1.00 94.38 115 LYS A N 1
ATOM 904 C CA . LYS A 1 115 ? -6.084 -1.093 1.530 1.00 94.38 115 LYS A CA 1
ATOM 905 C C . LYS A 1 115 ? -6.369 -2.519 1.081 1.00 94.38 115 LYS A C 1
ATOM 907 O O . LYS A 1 115 ? -6.047 -2.862 -0.049 1.00 94.38 115 LYS A O 1
ATOM 912 N N . MET A 1 116 ? -6.992 -3.320 1.937 1.00 92.62 116 MET A N 1
ATOM 913 C CA . MET A 1 116 ? -7.278 -4.731 1.648 1.00 92.62 116 MET A CA 1
ATOM 914 C C . MET A 1 116 ? -8.762 -5.024 1.384 1.00 92.62 116 MET A C 1
ATOM 916 O O . MET A 1 116 ? -9.108 -6.115 0.937 1.00 92.62 116 MET A O 1
ATOM 920 N N . GLY A 1 117 ? -9.640 -4.042 1.602 1.00 91.56 117 GLY A N 1
ATOM 921 C CA . GLY A 1 117 ? -11.083 -4.213 1.428 1.00 91.56 117 GLY A CA 1
ATOM 922 C C . GLY A 1 117 ? -11.740 -4.915 2.618 1.00 91.56 117 GLY A C 1
ATOM 923 O O . GLY A 1 117 ? -11.218 -4.874 3.732 1.00 91.56 117 GLY A O 1
ATOM 924 N N . PHE A 1 118 ? -12.916 -5.501 2.399 1.00 92.06 118 PHE A N 1
ATOM 925 C CA . PHE A 1 118 ? -13.681 -6.205 3.427 1.00 92.06 118 PHE A CA 1
ATOM 926 C C . PHE A 1 118 ? -12.996 -7.518 3.820 1.00 92.06 118 PHE A C 1
ATOM 928 O O . PHE A 1 118 ? -12.745 -8.367 2.962 1.00 92.06 118 PHE A O 1
ATOM 935 N N . ILE A 1 119 ? -12.705 -7.680 5.113 1.00 91.50 119 ILE A N 1
ATOM 936 C CA . ILE A 1 119 ? -11.906 -8.797 5.627 1.00 91.50 119 ILE A CA 1
ATOM 937 C C . ILE A 1 119 ? -12.522 -10.166 5.310 1.00 91.50 119 ILE A C 1
ATOM 939 O O . ILE A 1 119 ? -11.785 -11.051 4.895 1.00 91.50 119 ILE A O 1
ATOM 943 N N . ASP A 1 120 ? -13.852 -10.309 5.345 1.00 90.56 120 ASP A N 1
ATOM 944 C CA . ASP A 1 120 ? -14.536 -11.584 5.051 1.00 90.56 120 ASP A CA 1
ATOM 945 C C . ASP A 1 120 ? -14.462 -11.994 3.566 1.00 90.56 120 ASP A C 1
ATOM 947 O O . ASP A 1 120 ? -14.970 -13.044 3.174 1.00 90.56 120 ASP A O 1
ATOM 951 N N . THR A 1 121 ? -13.871 -11.165 2.697 1.00 87.75 121 THR A N 1
ATOM 952 C CA . THR A 1 121 ? -13.574 -11.573 1.312 1.00 87.75 121 THR A CA 1
ATOM 953 C C . THR A 1 121 ? -12.264 -12.343 1.190 1.00 87.75 121 THR A C 1
ATOM 955 O O . THR A 1 121 ? -12.030 -12.988 0.164 1.00 87.75 121 THR A O 1
ATOM 958 N N . LEU A 1 122 ? -11.413 -12.279 2.215 1.00 89.00 122 LEU A N 1
ATOM 959 C CA . LEU A 1 122 ? -10.195 -13.068 2.315 1.00 89.00 122 LEU A CA 1
ATOM 960 C C . LEU A 1 122 ? -10.528 -14.470 2.842 1.00 89.00 122 LEU A C 1
ATOM 962 O O . LEU A 1 122 ? -11.511 -14.644 3.560 1.00 89.00 122 LEU A O 1
ATOM 966 N N . PRO A 1 123 ? -9.743 -15.485 2.459 1.00 90.75 123 PRO A N 1
ATOM 967 C CA . PRO A 1 123 ? -9.921 -16.831 2.984 1.00 90.75 123 PRO A CA 1
ATOM 968 C C . PRO A 1 123 ? -9.547 -16.908 4.473 1.00 90.75 123 PRO A C 1
ATOM 970 O O . PRO A 1 123 ? -8.655 -16.192 4.928 1.00 90.75 123 PRO A O 1
ATOM 973 N N . ASP A 1 124 ? -10.202 -17.813 5.209 1.00 92.19 124 ASP A N 1
ATOM 974 C CA . ASP A 1 124 ? -9.872 -18.096 6.616 1.00 92.19 124 ASP A CA 1
ATOM 975 C C . ASP A 1 124 ? -8.438 -18.634 6.765 1.00 92.19 124 ASP A C 1
ATOM 977 O O . ASP A 1 124 ? -7.728 -18.280 7.707 1.00 92.19 124 ASP A O 1
ATOM 981 N N . ASP A 1 125 ? -8.013 -19.488 5.826 1.00 92.25 125 ASP A N 1
ATOM 982 C CA . ASP A 1 125 ? -6.621 -19.906 5.682 1.00 92.25 125 ASP A CA 1
ATOM 983 C C . ASP A 1 125 ? -5.896 -18.916 4.749 1.00 92.25 125 ASP A C 1
ATOM 985 O O . ASP A 1 125 ? -6.262 -18.813 3.576 1.00 92.25 125 ASP A O 1
ATOM 989 N N . PRO A 1 126 ? -4.877 -18.170 5.215 1.00 89.12 126 PRO A N 1
ATOM 990 C CA . PRO A 1 126 ? -4.177 -17.196 4.379 1.00 89.12 126 PRO A CA 1
ATOM 991 C C . PRO A 1 126 ? -3.449 -17.820 3.177 1.00 89.12 126 PRO A C 1
ATOM 993 O O . PRO A 1 126 ? -3.156 -17.093 2.224 1.00 89.12 126 PRO A O 1
ATOM 996 N N . ASP A 1 127 ? -3.172 -19.128 3.197 1.00 91.75 127 ASP A N 1
ATOM 997 C CA . ASP A 1 127 ? -2.553 -19.858 2.086 1.00 91.75 127 ASP A CA 1
ATOM 998 C C . ASP A 1 127 ? -3.580 -20.357 1.047 1.00 91.75 127 ASP A C 1
ATOM 1000 O O . ASP A 1 127 ? -3.198 -20.767 -0.053 1.00 91.75 127 ASP A O 1
ATOM 1004 N N . ASP A 1 128 ? -4.883 -20.262 1.333 1.00 91.81 128 ASP A N 1
ATOM 1005 C CA . ASP A 1 128 ? -5.942 -20.573 0.372 1.00 91.81 128 ASP A CA 1
ATOM 1006 C C . ASP A 1 128 ? -6.125 -19.460 -0.671 1.00 91.81 128 ASP A C 1
ATOM 1008 O O . ASP A 1 128 ? -5.803 -18.290 -0.463 1.00 91.81 128 ASP A O 1
ATOM 1012 N N . ILE A 1 129 ? -6.695 -19.832 -1.822 1.00 88.31 129 ILE A N 1
ATOM 1013 C CA . ILE A 1 129 ? -6.947 -18.923 -2.950 1.00 88.31 129 ILE A CA 1
ATOM 1014 C C . ILE A 1 129 ? -7.941 -17.821 -2.559 1.00 88.31 129 ILE A C 1
ATOM 1016 O O . ILE A 1 129 ? -9.053 -18.102 -2.097 1.00 88.31 129 ILE A O 1
ATOM 1020 N N . TYR A 1 130 ? -7.590 -16.571 -2.864 1.00 84.38 130 TYR A N 1
ATOM 1021 C CA . TYR A 1 130 ? -8.500 -15.434 -2.781 1.00 84.38 130 TYR A CA 1
ATOM 1022 C C . TYR A 1 130 ? -9.603 -15.525 -3.845 1.00 84.38 130 TYR A C 1
ATOM 1024 O O . TYR A 1 130 ? -9.334 -15.602 -5.042 1.00 84.38 130 TYR A O 1
ATOM 1032 N N . LYS A 1 131 ? -10.868 -15.479 -3.414 1.00 79.50 131 LYS A N 1
ATOM 1033 C CA . LYS A 1 131 ? -12.040 -15.651 -4.296 1.00 79.50 131 LYS A CA 1
ATOM 1034 C C . LYS A 1 131 ? -12.811 -14.361 -4.574 1.00 79.50 131 LYS A C 1
ATOM 1036 O O . LYS A 1 131 ? -13.829 -14.411 -5.261 1.00 79.50 131 LYS A O 1
ATOM 1041 N N . GLY A 1 132 ? -12.357 -13.220 -4.054 1.00 75.25 132 GLY A N 1
ATOM 10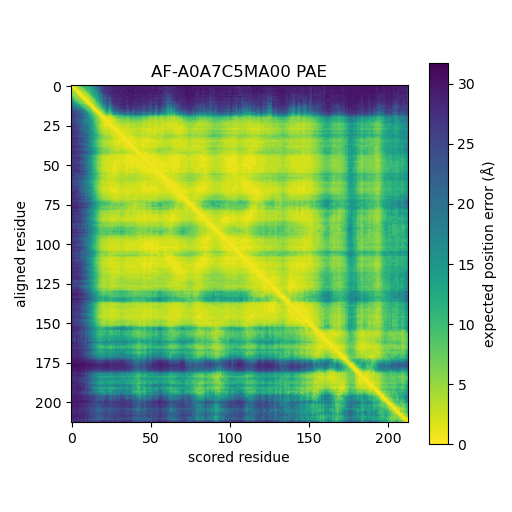42 C CA . GLY A 1 132 ? -13.054 -11.945 -4.248 1.00 75.25 132 GLY A CA 1
ATOM 1043 C C . GLY A 1 132 ? -12.945 -11.383 -5.670 1.00 75.25 132 GLY A C 1
ATOM 1044 O O . GLY A 1 132 ? -13.805 -10.605 -6.076 1.00 75.25 132 GLY A O 1
ATOM 1045 N N . ILE A 1 133 ? -11.955 -11.824 -6.456 1.00 74.00 133 ILE A N 1
ATOM 1046 C CA . ILE A 1 133 ? -11.810 -11.483 -7.878 1.00 74.00 133 ILE A CA 1
ATOM 1047 C C . ILE A 1 133 ? -11.925 -12.771 -8.717 1.00 74.00 133 ILE A C 1
ATOM 1049 O O . ILE A 1 133 ? -11.141 -13.703 -8.520 1.00 74.00 133 ILE A O 1
ATOM 1053 N N . PRO A 1 134 ? -12.881 -12.863 -9.665 1.00 71.12 134 PRO A N 1
ATOM 1054 C CA . PRO A 1 134 ? -13.001 -14.022 -10.546 1.00 71.12 134 PRO A CA 1
ATOM 1055 C C . PRO A 1 134 ? -11.713 -14.279 -11.336 1.00 71.12 134 PRO A C 1
ATOM 1057 O O . PRO A 1 134 ? -11.114 -13.346 -11.861 1.00 71.12 134 PRO A O 1
ATOM 1060 N N . MET A 1 135 ? -11.325 -15.552 -11.469 1.00 69.44 135 MET A N 1
ATOM 1061 C CA . MET A 1 135 ? -10.112 -15.987 -12.187 1.00 69.44 135 MET A CA 1
ATOM 1062 C C . MET A 1 135 ? -8.784 -15.484 -11.592 1.00 69.44 135 MET A C 1
ATOM 1064 O O . MET A 1 135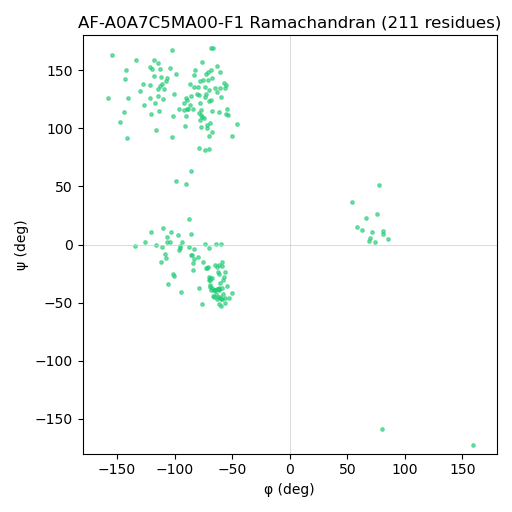 ? -7.741 -15.629 -12.229 1.00 69.44 135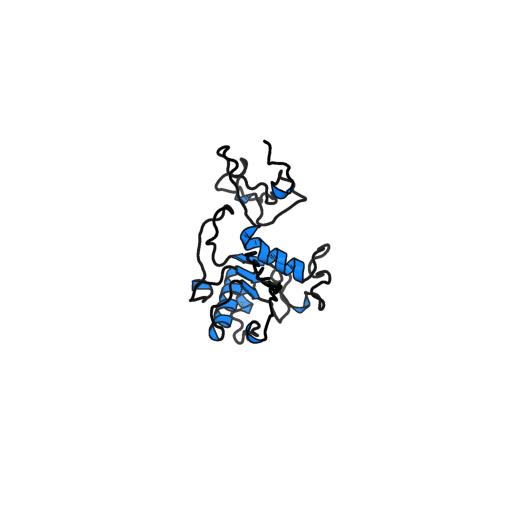 MET A O 1
ATOM 1068 N N . TYR A 1 136 ? -8.801 -14.931 -10.379 1.00 73.75 136 TYR A N 1
ATOM 1069 C CA . TYR A 1 136 ? -7.590 -14.585 -9.647 1.00 73.75 136 TYR A CA 1
ATOM 1070 C C . TYR A 1 136 ? -6.965 -15.835 -9.021 1.00 73.75 136 TYR A C 1
ATOM 1072 O O . TYR A 1 136 ? -7.676 -16.729 -8.564 1.00 73.75 136 TYR A O 1
ATOM 1080 N N . THR A 1 137 ? -5.636 -15.926 -9.040 1.00 78.44 137 THR A N 1
ATOM 1081 C CA . THR A 1 137 ? -4.913 -17.160 -8.683 1.00 78.44 137 THR A CA 1
ATOM 1082 C C . THR A 1 137 ? -4.023 -17.028 -7.454 1.00 78.44 137 THR A C 1
ATOM 1084 O O . THR A 1 137 ? -3.368 -18.004 -7.108 1.00 78.44 137 THR A O 1
ATOM 1087 N N . LEU A 1 138 ? -3.962 -15.849 -6.829 1.00 83.38 138 LEU A N 1
ATOM 1088 C CA . LEU A 1 138 ? -3.137 -15.637 -5.640 1.00 83.38 138 LEU A CA 1
ATOM 1089 C C . LEU A 1 138 ? -3.862 -16.104 -4.375 1.00 83.38 138 LEU A C 1
ATOM 1091 O O . LEU A 1 138 ? -5.084 -15.945 -4.259 1.00 83.38 138 LEU A O 1
ATOM 1095 N N . SER A 1 139 ? -3.108 -16.632 -3.415 1.00 87.94 139 SER A N 1
ATOM 1096 C CA . SER A 1 139 ? -3.590 -16.821 -2.049 1.00 87.94 139 SER A CA 1
ATOM 1097 C C . SER A 1 139 ? -3.841 -15.489 -1.332 1.00 87.94 139 SER A C 1
ATOM 1099 O O . SER A 1 139 ? -3.460 -14.418 -1.817 1.00 87.94 139 SER A O 1
ATOM 1101 N N . GLY A 1 140 ? -4.484 -15.530 -0.162 1.00 87.44 140 GLY A N 1
ATOM 1102 C CA . GLY A 1 140 ? -4.674 -14.340 0.674 1.00 87.44 140 GLY A CA 1
ATOM 1103 C C . GLY A 1 140 ? -3.348 -13.649 1.020 1.00 87.44 140 GLY A C 1
ATOM 1104 O O . GLY A 1 140 ? -3.213 -12.433 0.852 1.00 87.44 140 GLY A O 1
ATOM 1105 N N . VAL A 1 141 ? -2.339 -14.423 1.430 1.00 87.44 141 VAL A N 1
ATOM 1106 C CA . VAL A 1 141 ? -1.001 -13.899 1.746 1.00 87.44 141 VAL A CA 1
ATOM 1107 C C . VAL A 1 141 ? -0.259 -13.409 0.500 1.00 87.44 141 VAL A C 1
ATOM 1109 O O . VAL A 1 141 ? 0.414 -12.378 0.552 1.00 87.44 141 VAL A O 1
ATOM 1112 N N . GLU A 1 142 ? -0.416 -14.081 -0.642 1.00 85.94 142 GLU A N 1
ATOM 1113 C CA . GLU A 1 142 ? 0.179 -13.647 -1.908 1.00 85.94 142 GLU A CA 1
ATOM 1114 C C . GLU A 1 142 ? -0.447 -12.345 -2.416 1.00 85.94 142 GLU A C 1
ATOM 1116 O O . GLU A 1 142 ? 0.276 -11.488 -2.919 1.00 85.94 142 GLU A O 1
ATOM 1121 N N . LEU A 1 143 ? -1.757 -12.147 -2.242 1.00 87.12 143 LEU A N 1
ATOM 1122 C CA . LEU A 1 143 ? -2.434 -10.885 -2.546 1.00 87.12 143 LEU A CA 1
ATOM 1123 C C . LEU A 1 143 ? -1.907 -9.747 -1.664 1.00 87.12 143 LEU A C 1
ATOM 1125 O O . LEU A 1 143 ? -1.547 -8.692 -2.177 1.00 87.12 143 LEU A O 1
ATOM 1129 N N . MET A 1 144 ? -1.787 -9.958 -0.350 1.00 89.50 144 MET A N 1
ATOM 1130 C CA . MET A 1 144 ? -1.179 -8.961 0.542 1.00 89.50 144 MET A CA 1
ATOM 1131 C C . MET A 1 144 ? 0.257 -8.626 0.122 1.00 89.50 144 MET A C 1
ATOM 1133 O O . MET A 1 144 ? 0.643 -7.455 0.094 1.00 89.50 144 MET A O 1
ATOM 1137 N N . GLY A 1 145 ? 1.041 -9.646 -0.235 1.00 86.75 145 GLY A N 1
ATOM 1138 C CA . GLY A 1 145 ? 2.394 -9.487 -0.758 1.00 86.75 145 GLY A CA 1
ATOM 1139 C C . GLY A 1 145 ? 2.435 -8.740 -2.093 1.00 86.75 145 GLY A C 1
ATOM 1140 O O . GLY A 1 145 ? 3.318 -7.907 -2.284 1.00 86.75 145 GLY A O 1
ATOM 1141 N N . HIS A 1 146 ? 1.474 -8.983 -2.986 1.00 85.75 146 HIS A N 1
ATOM 1142 C CA . HIS A 1 146 ? 1.326 -8.288 -4.266 1.00 85.75 146 HIS A CA 1
ATOM 1143 C C . HIS A 1 146 ? 1.130 -6.787 -4.052 1.00 85.75 146 HIS A C 1
ATOM 1145 O O . HIS A 1 146 ? 1.909 -5.977 -4.561 1.00 85.75 146 HIS A O 1
ATOM 1151 N N . GLU A 1 147 ? 0.151 -6.424 -3.222 1.00 86.94 147 GLU A N 1
ATOM 1152 C CA . GLU A 1 147 ? -0.158 -5.028 -2.922 1.00 86.94 147 GLU A CA 1
ATOM 1153 C C . GLU A 1 147 ? 0.978 -4.328 -2.185 1.00 86.94 147 GLU A C 1
ATOM 1155 O O . GLU A 1 147 ? 1.304 -3.172 -2.456 1.00 86.94 147 GLU A O 1
ATOM 1160 N N . PHE A 1 148 ? 1.634 -5.027 -1.260 1.00 88.94 148 PHE A N 1
ATOM 1161 C CA . PHE A 1 148 ? 2.818 -4.507 -0.591 1.00 88.94 148 PHE A CA 1
ATOM 1162 C C . PHE A 1 148 ? 3.993 -4.322 -1.568 1.00 88.94 148 PHE A C 1
ATOM 1164 O O . PHE A 1 148 ? 4.701 -3.315 -1.539 1.00 88.94 148 PHE A O 1
ATOM 1171 N N . GLY A 1 149 ? 4.154 -5.253 -2.506 1.00 84.38 149 GLY A N 1
ATOM 1172 C CA . GLY A 1 149 ? 5.180 -5.230 -3.543 1.00 84.38 149 GLY A CA 1
ATOM 1173 C C . GLY A 1 149 ? 5.070 -4.042 -4.500 1.00 84.38 149 GLY A C 1
ATOM 1174 O O . GLY A 1 149 ? 6.089 -3.619 -5.052 1.00 84.38 149 GLY A O 1
ATOM 1175 N N . HIS A 1 150 ? 3.888 -3.430 -4.652 1.00 80.75 150 HIS A N 1
ATOM 1176 C CA . HIS A 1 150 ? 3.710 -2.202 -5.437 1.00 80.75 150 HIS A CA 1
ATOM 1177 C C . HIS A 1 150 ? 4.558 -1.014 -4.944 1.00 80.75 150 HIS A C 1
ATOM 1179 O O . HIS A 1 150 ? 4.752 -0.048 -5.687 1.00 80.75 150 HIS A O 1
ATOM 1185 N N . HIS A 1 151 ? 5.128 -1.055 -3.736 1.00 84.88 151 HIS A N 1
ATOM 1186 C CA . HIS A 1 151 ? 6.091 -0.029 -3.321 1.00 84.88 151 HIS A CA 1
ATOM 1187 C C . HIS A 1 151 ? 7.311 0.019 -4.248 1.00 84.88 151 HIS A C 1
ATOM 1189 O O . HIS A 1 151 ? 7.723 1.090 -4.698 1.00 84.88 151 HIS A O 1
ATOM 1195 N N . TRP A 1 152 ? 7.865 -1.161 -4.538 1.00 79.69 152 TRP A N 1
ATOM 1196 C CA . TRP A 1 152 ? 9.143 -1.316 -5.229 1.00 79.69 152 TRP A CA 1
ATOM 1197 C C . TRP A 1 152 ? 8.989 -1.763 -6.672 1.00 79.69 152 TRP A C 1
ATOM 1199 O O . TRP A 1 152 ? 9.818 -1.396 -7.491 1.00 79.69 152 TRP A O 1
ATOM 1209 N N . LEU A 1 153 ? 7.977 -2.581 -6.972 1.00 74.06 153 LEU A N 1
ATOM 1210 C CA . LEU A 1 153 ? 7.852 -3.273 -8.257 1.00 74.06 153 LEU A CA 1
ATOM 1211 C C . LEU A 1 153 ? 6.845 -2.607 -9.194 1.00 74.06 153 LEU A C 1
ATOM 1213 O O . LEU A 1 153 ? 6.975 -2.718 -10.413 1.00 74.06 153 LEU A O 1
ATOM 1217 N N . ALA A 1 154 ? 5.867 -1.881 -8.649 1.00 68.19 154 ALA A N 1
ATOM 1218 C CA . ALA A 1 154 ? 5.025 -1.040 -9.482 1.00 68.19 154 ALA A CA 1
ATOM 1219 C C . ALA A 1 154 ? 5.822 0.183 -9.929 1.00 68.19 154 ALA A C 1
ATOM 1221 O O . ALA A 1 154 ? 6.492 0.846 -9.137 1.00 68.19 154 ALA A O 1
ATOM 1222 N N . SER A 1 155 ? 5.703 0.521 -11.208 1.00 69.19 155 SER A N 1
ATOM 1223 C CA . SER A 1 155 ? 6.256 1.764 -11.763 1.00 69.19 155 SER A CA 1
ATOM 1224 C C . SER A 1 155 ? 7.780 1.851 -11.771 1.00 69.19 155 SER A C 1
ATOM 1226 O O . SER A 1 155 ? 8.318 2.953 -11.856 1.00 69.19 155 SER A O 1
ATOM 1228 N N . VAL A 1 156 ? 8.469 0.704 -11.733 1.00 76.12 156 VAL A N 1
ATOM 1229 C CA . VAL A 1 156 ? 9.919 0.671 -11.928 1.00 76.12 156 VAL A CA 1
ATOM 1230 C C . VAL A 1 156 ? 10.257 1.241 -13.293 1.00 76.12 156 VAL A C 1
ATOM 1232 O O .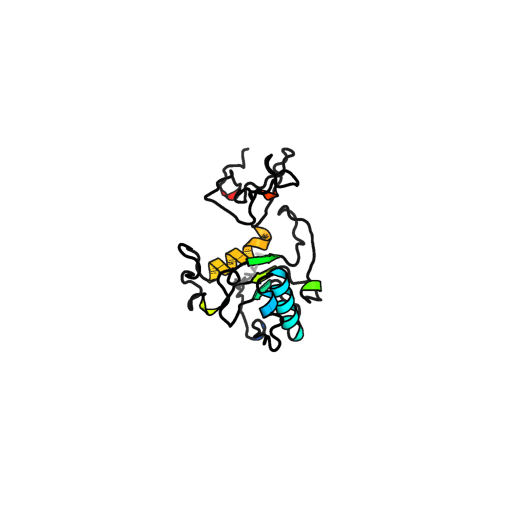 VAL A 1 156 ? 9.747 0.776 -14.317 1.00 76.12 156 VAL A O 1
ATOM 1235 N N . ALA A 1 157 ? 11.159 2.215 -13.284 1.00 78.69 157 ALA A N 1
ATOM 1236 C CA . ALA A 1 157 ? 11.901 2.608 -14.462 1.00 78.69 157 ALA A CA 1
ATOM 1237 C C . ALA A 1 157 ? 13.395 2.381 -14.235 1.00 78.69 157 ALA A C 1
ATOM 1239 O O . ALA A 1 157 ? 13.898 2.549 -13.121 1.00 78.69 157 ALA A O 1
ATOM 1240 N N . PHE A 1 158 ? 14.094 1.995 -15.292 1.00 77.50 158 PHE A N 1
ATOM 1241 C CA . PHE A 1 158 ? 15.517 1.689 -15.259 1.00 77.50 158 PHE A CA 1
ATOM 1242 C C . PHE A 1 158 ? 16.244 2.350 -16.432 1.00 77.50 158 PHE A C 1
ATOM 1244 O O . PHE A 1 158 ? 15.634 2.723 -17.433 1.00 77.50 158 PHE A O 1
ATOM 1251 N N . ASP A 1 159 ? 17.552 2.513 -16.270 1.00 78.62 159 ASP A N 1
ATOM 1252 C CA . ASP A 1 159 ? 18.455 3.104 -17.256 1.00 78.62 159 ASP A CA 1
ATOM 1253 C C . ASP A 1 159 ? 19.429 2.018 -17.732 1.00 78.62 159 ASP A C 1
ATOM 1255 O O . ASP A 1 159 ? 20.046 1.336 -16.907 1.00 78.62 159 ASP A O 1
ATOM 1259 N N . LYS A 1 160 ? 19.537 1.828 -19.051 1.00 78.56 160 LYS A N 1
ATOM 1260 C CA . LYS A 1 160 ? 20.480 0.886 -19.679 1.00 78.56 160 LYS A CA 1
ATOM 1261 C C . LYS A 1 160 ? 21.790 1.557 -20.114 1.00 78.56 160 LYS A C 1
ATOM 1263 O O . LYS A 1 160 ? 22.684 0.871 -20.601 1.00 78.56 160 LYS A O 1
ATOM 1268 N N . GLY A 1 161 ? 21.920 2.872 -19.953 1.00 81.38 161 GLY A N 1
ATOM 1269 C CA . GLY A 1 161 ? 23.050 3.664 -20.436 1.00 81.38 161 GLY A CA 1
ATOM 1270 C C . GLY A 1 161 ? 22.966 4.032 -21.922 1.00 81.38 161 GLY A C 1
ATOM 1271 O O . GLY A 1 161 ? 23.947 4.519 -22.479 1.00 81.38 161 GLY A O 1
ATOM 1272 N N . ASP A 1 162 ? 21.818 3.819 -22.569 1.00 84.69 162 ASP A N 1
ATOM 1273 C CA . ASP A 1 162 ? 21.560 4.164 -23.976 1.00 84.69 162 ASP A CA 1
ATOM 1274 C C . ASP A 1 162 ? 20.911 5.552 -24.152 1.00 84.69 162 ASP A C 1
ATOM 1276 O O . ASP A 1 162 ? 20.624 5.981 -25.271 1.00 84.69 162 ASP A O 1
ATOM 1280 N N . GLY A 1 163 ? 20.714 6.280 -23.048 1.00 83.19 163 GLY A N 1
ATOM 1281 C CA . GLY A 1 163 ? 20.074 7.594 -23.032 1.00 83.19 163 GLY A CA 1
ATOM 1282 C C . GLY A 1 163 ? 18.545 7.541 -23.062 1.00 83.19 163 GLY A C 1
ATOM 1283 O O . GLY A 1 163 ? 17.918 8.593 -23.201 1.00 83.19 163 GLY A O 1
ATOM 1284 N N . VAL A 1 164 ? 17.942 6.355 -22.921 1.00 83.12 164 VAL A N 1
ATOM 1285 C CA . VAL A 1 164 ? 16.493 6.146 -22.870 1.00 83.12 164 VAL A CA 1
ATOM 1286 C C . VAL A 1 164 ? 16.080 5.670 -21.473 1.00 83.12 164 VAL A C 1
ATOM 1288 O O . VAL A 1 164 ? 16.706 4.814 -20.856 1.00 83.12 164 VAL A O 1
ATOM 1291 N N . LYS A 1 165 ? 14.988 6.235 -20.949 1.00 83.25 165 LYS A N 1
ATOM 1292 C CA . LYS A 1 165 ? 14.326 5.715 -19.746 1.00 83.25 165 LYS A CA 1
ATOM 1293 C C . LYS A 1 165 ? 13.486 4.500 -20.145 1.00 83.25 165 LYS A C 1
ATOM 1295 O O . LYS A 1 165 ? 12.665 4.613 -21.057 1.00 83.25 165 LYS A O 1
ATOM 1300 N N . HIS A 1 166 ? 13.648 3.378 -19.450 1.00 81.31 166 HIS A N 1
ATOM 1301 C CA . HIS A 1 166 ? 12.912 2.145 -19.734 1.00 81.31 166 HIS A CA 1
ATOM 1302 C C . HIS A 1 166 ? 11.881 1.825 -18.655 1.00 81.31 166 HIS A C 1
ATOM 1304 O O . HIS A 1 166 ? 12.194 1.839 -17.467 1.00 81.31 166 HIS A O 1
ATOM 1310 N N . CYS A 1 167 ? 10.671 1.467 -19.074 1.00 80.38 167 CYS A N 1
ATOM 1311 C CA . CYS A 1 167 ? 9.523 1.107 -18.238 1.00 80.38 167 CYS A CA 1
ATOM 1312 C C . CYS A 1 167 ? 9.029 -0.314 -18.526 1.00 80.38 167 CYS A C 1
ATOM 1314 O O . CYS A 1 167 ? 7.988 -0.725 -18.020 1.00 80.38 167 CYS A O 1
ATOM 1316 N N . LEU A 1 168 ? 9.800 -1.091 -19.288 1.00 74.94 168 LEU A N 1
ATOM 1317 C CA . LEU A 1 168 ? 9.461 -2.425 -19.801 1.00 74.94 168 LEU A CA 1
ATOM 1318 C C . LEU A 1 168 ? 9.253 -3.504 -18.719 1.00 74.94 168 LEU A C 1
ATOM 1320 O O . LEU A 1 168 ? 9.003 -4.665 -19.017 1.00 74.94 168 LEU A O 1
ATOM 1324 N N . LEU A 1 169 ? 9.379 -3.156 -17.439 1.00 73.88 169 LEU A N 1
ATOM 1325 C CA . LEU A 1 169 ? 8.976 -4.022 -16.326 1.00 73.88 169 LEU A CA 1
ATOM 1326 C C . LEU A 1 169 ? 7.484 -3.900 -15.979 1.00 73.88 169 LEU A C 1
ATOM 1328 O O . LEU A 1 169 ? 6.971 -4.691 -15.187 1.00 73.88 169 LEU A O 1
ATOM 1332 N N . ARG A 1 170 ? 6.795 -2.923 -16.571 1.00 75.00 170 ARG A N 1
ATOM 1333 C CA . ARG A 1 170 ? 5.386 -2.602 -16.344 1.00 75.00 170 ARG A CA 1
ATOM 1334 C C . ARG A 1 170 ? 4.539 -3.095 -17.512 1.00 75.00 170 ARG A C 1
ATOM 1336 O O . ARG A 1 170 ? 5.012 -3.144 -18.652 1.00 75.00 170 ARG A O 1
ATOM 1343 N N . GLY A 1 171 ? 3.274 -3.407 -17.241 1.00 69.81 171 GLY A N 1
ATOM 1344 C CA . GLY A 1 171 ? 2.303 -3.618 -18.310 1.00 69.81 171 GLY A CA 1
ATOM 1345 C C . GLY A 1 171 ? 2.075 -2.319 -19.081 1.00 69.81 171 GLY A C 1
ATOM 1346 O O . GLY A 1 171 ? 1.924 -1.260 -18.475 1.00 69.81 171 GLY A O 1
ATOM 1347 N N . TYR A 1 172 ? 2.065 -2.380 -20.411 1.00 70.50 172 TYR A N 1
ATOM 1348 C CA . TYR A 1 172 ? 1.642 -1.247 -21.233 1.00 70.50 172 TYR A CA 1
ATOM 1349 C C . TYR A 1 172 ? 0.148 -1.371 -21.527 1.00 70.50 172 TYR A C 1
ATOM 1351 O O . TYR A 1 172 ? -0.287 -2.314 -22.188 1.00 70.50 172 TYR A O 1
ATOM 1359 N N . GLU A 1 173 ? -0.626 -0.421 -21.023 1.00 68.25 173 GLU A N 1
ATOM 1360 C CA . GLU A 1 173 ? -2.062 -0.311 -21.231 1.00 68.25 173 GLU A CA 1
ATOM 1361 C C . GLU A 1 173 ? -2.361 1.181 -21.396 1.00 68.25 173 GLU A C 1
ATOM 1363 O O . GLU A 1 173 ? -2.507 1.891 -20.398 1.00 68.25 173 GLU A O 1
ATOM 1368 N N . PRO A 1 174 ? -2.359 1.698 -22.639 1.00 64.00 174 PRO A N 1
ATOM 1369 C CA . PRO A 1 174 ? -2.569 3.114 -22.864 1.00 64.00 174 PRO A CA 1
ATOM 1370 C C . PRO A 1 174 ? -3.952 3.472 -22.328 1.00 64.00 174 PRO A C 1
ATOM 1372 O O . PRO A 1 174 ? -4.968 3.011 -22.855 1.00 64.00 174 PRO A O 1
ATOM 1375 N N . SER A 1 175 ? -4.001 4.294 -21.276 1.00 56.38 175 SER A N 1
ATOM 1376 C CA . SER A 1 175 ? -5.240 4.974 -20.929 1.00 56.38 175 SER A CA 1
ATOM 1377 C C . SER A 1 175 ? -5.670 5.746 -22.176 1.00 56.38 175 SER A C 1
ATOM 1379 O O . SER A 1 175 ? -4.841 6.355 -22.847 1.00 56.38 175 SER A O 1
ATOM 1381 N N . GLY A 1 176 ? -6.950 5.687 -22.548 1.00 46.50 176 GLY A N 1
ATOM 1382 C CA . GLY A 1 176 ? -7.465 6.323 -23.772 1.00 46.50 176 GLY A CA 1
ATOM 1383 C C . GLY A 1 176 ? -7.273 7.848 -23.847 1.00 46.50 176 GLY A C 1
ATOM 1384 O O . GLY A 1 176 ? -7.655 8.464 -24.839 1.00 46.50 176 GLY A O 1
ATOM 1385 N N . ASP A 1 177 ? -6.670 8.446 -22.821 1.00 47.91 177 ASP A N 1
ATOM 1386 C CA . ASP A 1 177 ? -6.229 9.827 -22.772 1.00 47.91 177 ASP A CA 1
ATOM 1387 C C . ASP A 1 177 ? -4.787 9.920 -23.272 1.00 47.91 177 ASP A C 1
ATOM 1389 O O . ASP A 1 177 ? -3.911 9.239 -22.747 1.00 47.91 177 ASP A O 1
ATOM 1393 N N . ASN A 1 178 ? -4.536 10.789 -24.261 1.00 47.44 178 ASN A N 1
ATOM 1394 C CA . ASN A 1 178 ? -3.191 11.132 -24.738 1.00 47.44 178 ASN A CA 1
ATOM 1395 C C . ASN A 1 178 ? -2.269 11.386 -23.536 1.00 47.44 178 ASN A C 1
ATOM 1397 O O . ASN A 1 178 ? -2.379 12.455 -22.925 1.00 47.44 178 ASN A O 1
ATOM 1401 N N . PRO A 1 179 ? -1.371 10.455 -23.171 1.00 53.47 179 PRO A N 1
ATOM 1402 C CA . PRO A 1 179 ? -0.634 10.621 -21.942 1.00 53.47 179 PRO A CA 1
ATOM 1403 C C . PRO A 1 179 ? 0.413 11.700 -22.206 1.00 53.47 179 PRO A C 1
ATOM 1405 O O . PRO A 1 179 ? 1.340 11.527 -22.992 1.00 53.47 179 PRO A O 1
ATOM 1408 N N . THR A 1 180 ? 0.222 12.873 -21.615 1.00 52.91 180 THR A N 1
ATOM 1409 C CA . THR A 1 180 ? 1.227 13.935 -21.594 1.00 52.91 180 THR A CA 1
ATOM 1410 C C . THR A 1 180 ? 2.228 13.622 -20.491 1.00 52.91 180 THR A C 1
ATOM 1412 O O . THR A 1 180 ? 1.818 13.377 -19.357 1.00 52.91 180 THR A O 1
ATOM 1415 N N . GLY A 1 181 ? 3.525 13.643 -20.790 1.00 65.25 181 GLY A N 1
ATOM 1416 C CA . GLY A 1 181 ? 4.568 13.389 -19.797 1.00 65.25 181 GLY A CA 1
ATOM 1417 C C . GLY A 1 181 ? 5.888 12.963 -20.426 1.00 65.25 181 GLY A C 1
ATOM 1418 O O . GLY A 1 181 ? 6.037 12.989 -21.650 1.00 65.25 181 GLY A O 1
ATOM 1419 N N . ASP A 1 182 ? 6.828 12.569 -19.571 1.00 75.88 182 ASP A N 1
ATOM 1420 C CA . ASP A 1 182 ? 8.111 12.015 -19.990 1.00 75.88 182 ASP A CA 1
ATOM 1421 C C . ASP A 1 182 ? 7.916 10.729 -20.805 1.00 75.88 182 ASP A C 1
ATOM 1423 O O . ASP A 1 182 ? 6.955 9.971 -20.618 1.00 75.88 182 ASP A O 1
ATOM 1427 N N . LEU A 1 183 ? 8.835 10.494 -21.741 1.00 82.88 183 LEU A N 1
ATOM 1428 C CA . LEU A 1 183 ? 8.828 9.290 -22.561 1.00 82.88 183 LEU A CA 1
ATOM 1429 C C . LEU A 1 183 ? 9.572 8.164 -21.849 1.00 82.88 183 LEU A C 1
ATOM 1431 O O . LEU A 1 183 ? 10.654 8.359 -21.295 1.00 82.88 183 LEU A O 1
ATOM 1435 N N . CYS A 1 184 ? 8.995 6.974 -21.932 1.00 81.69 184 CYS A N 1
ATOM 1436 C CA . CYS A 1 184 ? 9.598 5.723 -21.526 1.00 81.69 184 CYS A CA 1
ATOM 1437 C C . CYS A 1 184 ? 9.517 4.758 -22.710 1.00 81.69 184 CYS A C 1
ATOM 1439 O O . CYS A 1 184 ? 8.428 4.502 -23.221 1.00 81.69 184 CYS A O 1
ATOM 1441 N N . ASP A 1 185 ? 10.660 4.285 -23.204 1.00 81.06 185 ASP A N 1
ATOM 1442 C CA . ASP A 1 185 ? 10.734 3.444 -24.412 1.00 81.06 185 ASP A CA 1
ATOM 1443 C C . ASP A 1 185 ? 10.053 4.072 -25.646 1.00 81.06 185 ASP A C 1
ATOM 1445 O O . ASP A 1 185 ? 9.397 3.401 -26.442 1.00 81.06 185 ASP A O 1
ATOM 1449 N N . GLY A 1 186 ? 10.168 5.396 -25.792 1.00 80.81 186 GLY A N 1
ATOM 1450 C CA . GLY A 1 186 ? 9.598 6.134 -26.925 1.00 80.81 186 GLY A CA 1
ATOM 1451 C C . GLY A 1 186 ? 8.075 6.313 -26.891 1.00 80.81 186 GLY A C 1
ATOM 1452 O O . GLY A 1 186 ? 7.526 6.926 -27.805 1.00 80.81 186 GLY A O 1
ATOM 1453 N N . VAL A 1 187 ? 7.396 5.842 -25.842 1.00 79.56 187 VAL A N 1
ATOM 1454 C CA . VAL A 1 187 ? 5.966 6.082 -25.600 1.00 79.56 187 VAL A CA 1
ATOM 1455 C C . VAL A 1 187 ? 5.769 6.847 -24.291 1.00 79.56 187 VAL A C 1
ATOM 1457 O O . VAL A 1 187 ? 6.655 6.842 -23.438 1.00 79.56 187 VAL A O 1
ATOM 1460 N N . PRO A 1 188 ? 4.639 7.537 -24.091 1.00 81.12 188 PRO A N 1
ATOM 1461 C CA . PRO A 1 188 ? 4.413 8.244 -22.839 1.00 81.12 188 PRO A CA 1
ATOM 1462 C C . PRO A 1 188 ? 4.413 7.312 -21.623 1.00 81.12 188 PRO A C 1
ATOM 1464 O O . PRO A 1 188 ? 3.743 6.277 -21.627 1.00 81.12 188 PRO A O 1
ATOM 1467 N N . GLU A 1 189 ? 5.097 7.710 -20.548 1.00 77.31 189 GLU A N 1
ATOM 1468 C CA . GLU A 1 189 ? 5.174 6.931 -19.304 1.00 77.31 189 GLU A CA 1
ATOM 1469 C C . GLU A 1 189 ? 3.791 6.645 -18.692 1.00 77.31 189 GLU A C 1
ATOM 1471 O O . GLU A 1 189 ? 3.587 5.597 -18.076 1.00 77.31 189 GLU A O 1
ATOM 1476 N N . GLY A 1 190 ? 2.828 7.548 -18.901 1.00 72.50 190 GLY A N 1
ATOM 1477 C CA . GLY A 1 190 ? 1.440 7.375 -18.466 1.00 72.50 190 GLY A CA 1
ATOM 1478 C C . GLY A 1 190 ? 0.697 6.226 -19.157 1.00 72.50 190 GLY A C 1
ATOM 1479 O O . GLY A 1 190 ? -0.306 5.766 -18.627 1.00 72.50 190 GLY A O 1
ATOM 1480 N N . GLY A 1 191 ? 1.192 5.729 -20.297 1.00 72.12 191 GLY A N 1
ATOM 1481 C CA . GLY A 1 191 ? 0.640 4.544 -20.960 1.00 72.12 191 GLY A CA 1
ATOM 1482 C C . GLY A 1 191 ? 1.097 3.220 -20.341 1.00 72.12 191 GLY A C 1
ATOM 1483 O O . GLY A 1 191 ? 0.549 2.171 -20.663 1.00 72.12 191 GLY A O 1
ATOM 1484 N N . TYR A 1 192 ? 2.087 3.240 -19.445 1.00 75.19 192 TYR A N 1
ATOM 1485 C CA . TYR A 1 192 ? 2.419 2.074 -18.636 1.00 75.19 192 TYR A CA 1
ATOM 1486 C C . TYR A 1 192 ? 1.542 2.056 -17.389 1.00 75.19 192 TYR A C 1
ATOM 1488 O O . TYR A 1 192 ? 1.521 3.015 -16.610 1.00 75.19 192 TYR A O 1
ATOM 1496 N N . ASN A 1 193 ? 0.870 0.941 -17.135 1.00 69.69 193 ASN A N 1
ATOM 1497 C CA . ASN A 1 193 ? 0.097 0.781 -15.919 1.00 69.69 193 ASN A CA 1
ATOM 1498 C C . ASN A 1 193 ? 1.020 0.700 -14.683 1.00 69.69 193 ASN A C 1
ATOM 1500 O O . ASN A 1 193 ? 2.255 0.641 -14.766 1.00 69.69 193 ASN A O 1
ATOM 1504 N N . GLN A 1 194 ? 0.407 0.786 -13.504 1.00 71.50 194 GLN A N 1
ATOM 1505 C CA . GLN A 1 194 ? 1.095 0.667 -12.215 1.00 71.50 194 GLN A CA 1
ATOM 1506 C C . GLN A 1 194 ? 1.198 -0.805 -11.768 1.00 71.50 194 GLN A C 1
ATOM 1508 O O . GLN A 1 194 ? 1.349 -1.073 -10.585 1.00 71.50 194 GLN A O 1
ATOM 1513 N N . HIS A 1 195 ? 1.114 -1.762 -12.696 1.00 68.75 195 HIS A N 1
ATOM 1514 C CA . HIS A 1 195 ? 1.198 -3.189 -12.407 1.00 68.75 195 HIS A CA 1
ATOM 1515 C C . HIS A 1 195 ? 2.357 -3.825 -13.173 1.00 68.75 195 HIS A C 1
ATOM 1517 O O . HIS A 1 195 ? 2.777 -3.385 -14.247 1.00 68.75 195 HIS A O 1
ATOM 1523 N N . TRP A 1 196 ? 2.883 -4.904 -12.607 1.00 62.25 196 TRP A N 1
ATOM 1524 C CA . TRP A 1 196 ? 3.698 -5.828 -13.375 1.00 62.25 196 TRP A CA 1
ATOM 1525 C C . TRP A 1 196 ? 2.785 -6.656 -14.270 1.00 62.25 196 TRP A C 1
ATOM 1527 O O . TRP A 1 196 ? 1.703 -7.062 -13.844 1.00 62.25 196 TRP A O 1
ATOM 1537 N N . ALA A 1 197 ? 3.210 -6.937 -15.498 1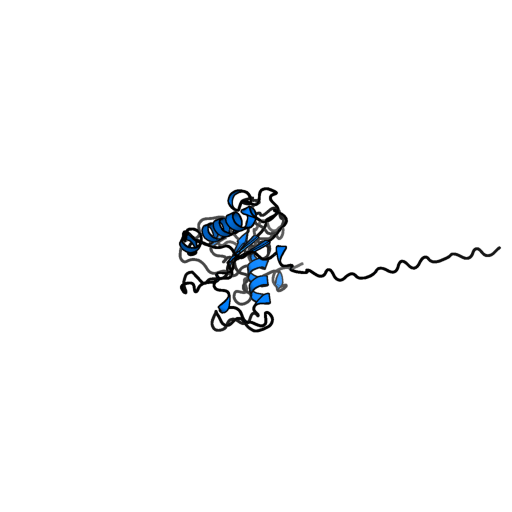.00 53.72 197 ALA A N 1
ATOM 1538 C CA . ALA A 1 197 ? 2.390 -7.753 -16.371 1.00 53.72 197 ALA A CA 1
ATOM 1539 C C . ALA A 1 197 ? 3.230 -8.616 -17.312 1.00 53.72 197 ALA A C 1
ATOM 1541 O O . ALA A 1 197 ? 3.776 -8.146 -18.307 1.00 53.72 197 ALA A O 1
ATOM 1542 N N . TYR A 1 198 ? 3.293 -9.914 -17.017 1.00 47.66 198 TYR A N 1
ATOM 1543 C CA . TYR A 1 198 ? 3.990 -10.876 -17.869 1.00 47.66 198 TYR A CA 1
ATOM 1544 C C . TYR A 1 198 ? 3.292 -11.151 -19.200 1.00 47.66 198 TYR A C 1
ATOM 1546 O O . TYR A 1 198 ? 3.948 -11.448 -20.196 1.00 47.66 198 TYR A O 1
ATOM 1554 N N . TYR A 1 199 ? 1.959 -11.056 -19.215 1.00 46.44 199 TYR A N 1
ATOM 1555 C CA . TYR A 1 199 ? 1.152 -11.235 -20.421 1.00 46.44 199 TYR A CA 1
ATOM 1556 C C . TYR A 1 199 ? 1.331 -10.086 -21.415 1.00 46.44 199 TYR A C 1
ATOM 1558 O O . TYR A 1 199 ? 1.215 -10.291 -22.620 1.00 46.44 199 TYR A O 1
ATOM 1566 N N . PHE A 1 200 ? 1.662 -8.893 -20.922 1.00 51.84 200 PHE A N 1
ATOM 1567 C CA . PHE A 1 200 ? 1.956 -7.722 -21.740 1.00 51.84 200 PHE A CA 1
ATOM 1568 C C . PHE A 1 200 ? 3.468 -7.576 -21.867 1.00 51.84 200 PHE A C 1
ATOM 1570 O O . PHE A 1 200 ? 4.027 -6.548 -21.497 1.00 51.84 200 PHE A O 1
ATOM 1577 N N . ASN A 1 201 ? 4.115 -8.652 -22.332 1.00 51.16 201 ASN A N 1
ATOM 1578 C CA . ASN A 1 201 ? 5.553 -8.742 -22.553 1.00 51.16 201 ASN A CA 1
ATOM 1579 C C . ASN A 1 201 ? 6.046 -7.545 -23.380 1.00 51.16 201 ASN A C 1
ATOM 1581 O O . ASN A 1 201 ? 6.054 -7.575 -24.608 1.00 51.16 201 ASN A O 1
ATOM 1585 N N . SER A 1 202 ? 6.487 -6.507 -22.683 1.00 54.91 202 SER A N 1
ATOM 1586 C CA . SER A 1 202 ? 7.119 -5.321 -23.242 1.00 54.91 202 SER A CA 1
ATOM 1587 C C . SER A 1 202 ? 8.629 -5.540 -23.427 1.00 54.91 202 SER A C 1
ATOM 1589 O O . SER A 1 202 ? 9.363 -4.618 -23.749 1.00 54.91 202 SER A O 1
ATOM 1591 N N . GLY A 1 203 ? 9.126 -6.774 -23.257 1.00 55.88 203 GLY A N 1
ATOM 1592 C CA . GLY A 1 203 ? 10.555 -7.059 -23.193 1.00 55.88 203 GLY A CA 1
ATOM 1593 C C . GLY A 1 203 ? 11.128 -6.684 -21.828 1.00 55.88 203 GLY A C 1
ATOM 1594 O O . GLY A 1 203 ? 12.097 -5.948 -21.744 1.00 55.88 203 GLY A O 1
ATOM 1595 N N . GLY A 1 204 ? 10.535 -7.142 -20.728 1.00 55.28 204 GLY A N 1
ATOM 1596 C CA . GLY A 1 204 ? 11.028 -6.811 -19.388 1.00 55.28 204 GLY A CA 1
ATOM 1597 C C . GLY A 1 204 ? 12.350 -7.491 -19.013 1.00 55.28 204 GLY A C 1
ATOM 1598 O O . GLY A 1 204 ? 12.618 -8.633 -19.393 1.00 55.28 204 GLY A O 1
ATOM 1599 N N . VAL A 1 205 ? 13.158 -6.813 -18.190 1.00 54.34 205 VAL A N 1
ATOM 1600 C CA . VAL A 1 205 ? 14.429 -7.328 -17.637 1.00 54.34 205 VAL A CA 1
ATOM 1601 C C . VAL A 1 205 ? 14.230 -8.589 -16.785 1.00 54.34 205 VAL A C 1
ATOM 1603 O O . VAL A 1 205 ? 15.062 -9.491 -16.829 1.00 54.34 205 VAL A O 1
ATOM 1606 N N . MET A 1 206 ? 13.095 -8.711 -16.087 1.00 48.94 206 MET A N 1
ATOM 1607 C CA . MET A 1 206 ? 12.754 -9.888 -15.266 1.00 48.94 206 MET A CA 1
ATOM 1608 C C . MET A 1 206 ? 12.644 -11.191 -16.072 1.00 48.94 206 MET A C 1
ATOM 1610 O O . MET A 1 206 ? 12.714 -12.274 -15.501 1.00 48.94 206 MET A O 1
ATOM 1614 N N . TYR A 1 207 ? 12.499 -11.088 -17.394 1.00 50.28 207 TYR A N 1
ATOM 1615 C CA . TYR A 1 207 ? 12.413 -12.226 -18.307 1.00 50.28 207 TYR A CA 1
ATOM 1616 C C . TYR A 1 207 ? 13.679 -12.440 -19.136 1.00 50.28 207 TYR A C 1
ATOM 1618 O O . TYR A 1 207 ? 13.675 -13.268 -20.039 1.00 50.28 207 TYR A O 1
ATOM 1626 N N . GLY A 1 208 ? 14.754 -11.690 -18.865 1.00 48.84 208 GLY A N 1
ATOM 1627 C CA . GLY A 1 208 ? 16.025 -11.806 -19.588 1.00 48.84 208 GLY A CA 1
ATOM 1628 C C . GLY A 1 208 ? 15.978 -11.322 -21.042 1.00 48.84 208 GLY A C 1
ATOM 1629 O O . GLY A 1 208 ? 16.981 -11.396 -21.737 1.00 48.84 208 GLY A O 1
ATOM 1630 N N . ASN A 1 209 ? 14.844 -10.785 -21.500 1.00 52.78 209 ASN A N 1
ATOM 1631 C CA . ASN A 1 209 ? 14.620 -10.459 -22.911 1.00 52.78 209 ASN A CA 1
ATOM 1632 C C . ASN A 1 209 ? 15.199 -9.099 -23.344 1.00 52.78 209 ASN A C 1
ATOM 1634 O O . ASN A 1 209 ? 15.102 -8.753 -24.517 1.00 52.78 209 ASN A O 1
ATOM 1638 N N . ASN A 1 210 ? 15.764 -8.312 -22.420 1.00 60.31 210 ASN A N 1
ATOM 1639 C CA . ASN A 1 210 ? 16.244 -6.950 -22.709 1.00 60.31 210 ASN A CA 1
ATOM 1640 C C . ASN A 1 210 ? 17.627 -6.610 -22.150 1.00 60.31 210 ASN A C 1
ATOM 1642 O O . ASN A 1 210 ? 18.112 -5.498 -22.360 1.00 60.31 210 ASN A O 1
ATOM 1646 N N . ILE A 1 211 ? 18.265 -7.542 -21.438 1.00 56.91 211 ILE A N 1
ATOM 1647 C CA . ILE A 1 211 ? 19.695 -7.443 -21.151 1.00 56.91 211 ILE A CA 1
ATOM 1648 C C . ILE A 1 211 ? 20.397 -8.177 -22.290 1.00 56.91 211 ILE A C 1
ATOM 1650 O O . ILE A 1 211 ? 20.405 -9.403 -22.328 1.00 56.91 211 ILE A O 1
ATOM 1654 N N . THR A 1 212 ? 20.932 -7.411 -23.231 1.00 57.22 212 THR A N 1
ATOM 1655 C CA . THR A 1 212 ? 21.853 -7.888 -24.266 1.00 57.22 212 THR A CA 1
ATOM 1656 C C . THR A 1 212 ? 23.242 -7.353 -23.928 1.00 57.22 212 THR A C 1
ATOM 1658 O O . THR A 1 212 ? 23.344 -6.231 -23.427 1.00 57.22 212 THR A O 1
ATOM 1661 N N . ASP A 1 213 ? 24.264 -8.176 -24.130 1.00 55.22 213 ASP A N 1
ATOM 1662 C CA . ASP A 1 213 ? 25.678 -7.894 -23.861 1.00 55.22 213 ASP A CA 1
ATOM 1663 C C . ASP A 1 213 ? 26.314 -6.889 -24.836 1.00 55.22 213 ASP A C 1
ATOM 1665 O O . ASP A 1 213 ? 25.818 -6.741 -25.978 1.00 55.22 213 ASP A O 1
#